Protein AF-A0A5E4B8Z5-F1 (afdb_monomer_lite)

Radius of gyration: 20.52 Å; chains: 1; bounding box: 54×40×56 Å

Secondary structure (DSSP, 8-state):
-HHHHHHHHHTT--EEEEES-SHHHHHHHHHH-TTSSSHHHHHHTTT--STTEEEEE-TT--HHHHHHHHHHT-EEEE-HHHHHHTT-----HHHHHHTT-EEEES---S-TTTSSS--TTS---EEEE-TT-TT-S----GGGGSSSS-HHHHHHHHHH--GGGEEEEEETTEEEESPPS--

Organism: Marmota monax (NCBI:txid9995)

Sequence (183 aa):
MGELGNIAKTHDLHIQSHISENCDEVEAVKNLYPNYKHYTDVYDRNNLLTNKTVMAHGCYLSAEELNIFNERGASISHCPNSNLSLSSGFLNVLEVLKHEVKIGLGTALGLESEI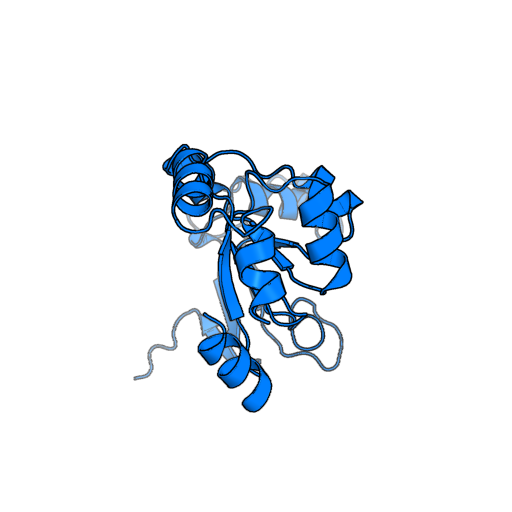GNFEVGKEFDALLINPKASDSPIDMFYGDFAGDISEAVIQKFLYLGDDRNIEEVYVGGKQVVPFSSSV

Structure (mmCIF, N/CA/C/O backbone):
data_AF-A0A5E4B8Z5-F1
#
_entry.id   AF-A0A5E4B8Z5-F1
#
loop_
_atom_site.group_PDB
_atom_site.id
_atom_site.type_symbol
_atom_site.label_atom_id
_atom_site.label_alt_id
_atom_site.label_comp_id
_atom_site.label_asym_id
_atom_site.label_entity_id
_atom_site.label_seq_id
_atom_site.pdbx_PDB_ins_code
_atom_site.Cartn_x
_atom_site.Cartn_y
_atom_site.Cartn_z
_atom_site.occupancy
_atom_site.B_iso_or_equiv
_atom_site.auth_seq_id
_atom_site.auth_comp_id
_atom_site.auth_asym_id
_atom_site.auth_atom_id
_atom_site.pdbx_PDB_model_num
ATOM 1 N N . MET A 1 1 ? -22.253 2.609 11.145 1.00 77.50 1 MET A N 1
ATOM 2 C CA . MET A 1 1 ? -21.063 1.884 10.643 1.00 77.50 1 MET A CA 1
ATOM 3 C C . MET A 1 1 ? -21.177 0.374 10.827 1.00 77.50 1 MET A C 1
ATOM 5 O O . MET A 1 1 ? -20.874 -0.326 9.875 1.00 77.50 1 MET A O 1
ATOM 9 N N . GLY A 1 2 ? -21.669 -0.138 11.962 1.00 88.00 2 GLY A N 1
ATOM 10 C CA . GLY A 1 2 ? -21.779 -1.589 12.202 1.00 88.00 2 GLY A CA 1
ATOM 11 C C . GLY A 1 2 ? -22.491 -2.427 11.123 1.00 88.00 2 GLY A C 1
ATOM 12 O O . GLY A 1 2 ? -22.092 -3.563 10.893 1.00 88.00 2 GLY A O 1
ATOM 13 N N . GLU A 1 3 ? -23.478 -1.882 10.400 1.00 95.69 3 GLU A N 1
ATOM 14 C CA . GLU A 1 3 ? -24.100 -2.591 9.266 1.00 95.69 3 GLU A CA 1
ATOM 15 C C . GLU A 1 3 ? -23.113 -2.878 8.124 1.00 95.69 3 GLU A C 1
ATOM 17 O O . GLU A 1 3 ? -23.125 -3.979 7.582 1.00 95.69 3 GLU A O 1
ATOM 22 N N . LEU A 1 4 ? -22.210 -1.942 7.803 1.00 95.56 4 LEU A N 1
ATOM 23 C CA . LEU A 1 4 ? -21.168 -2.162 6.793 1.00 95.56 4 LEU A CA 1
ATOM 24 C C . LEU A 1 4 ? -20.189 -3.250 7.238 1.00 95.56 4 LEU A C 1
ATOM 26 O O . LEU A 1 4 ? -19.830 -4.102 6.432 1.00 95.56 4 LEU A O 1
ATOM 30 N N . GLY A 1 5 ? -19.816 -3.269 8.522 1.00 95.94 5 GLY A N 1
ATOM 31 C CA . GLY A 1 5 ? -18.990 -4.341 9.085 1.00 95.94 5 GLY A CA 1
ATOM 32 C C . GLY A 1 5 ? -19.671 -5.708 8.977 1.00 95.94 5 GLY A C 1
ATOM 33 O O . GLY A 1 5 ? -19.038 -6.695 8.605 1.00 95.94 5 GLY A O 1
ATOM 34 N N . ASN A 1 6 ? -20.986 -5.767 9.207 1.00 95.81 6 ASN A N 1
ATOM 35 C CA . ASN A 1 6 ? -21.760 -6.996 9.026 1.00 95.81 6 ASN A CA 1
ATOM 36 C C . ASN A 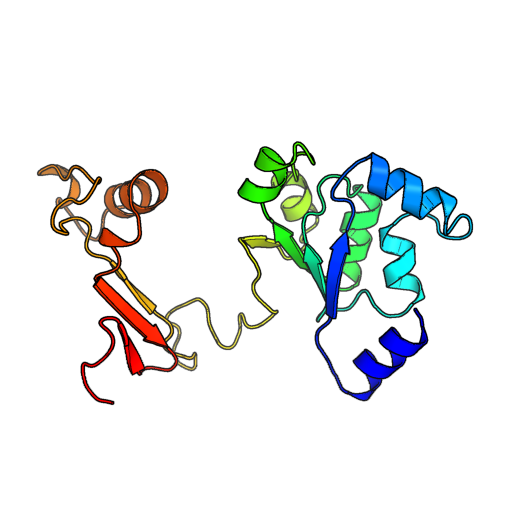1 6 ? -21.805 -7.441 7.561 1.00 95.81 6 ASN A C 1
ATOM 38 O O . ASN A 1 6 ? -21.646 -8.631 7.294 1.00 95.81 6 ASN A O 1
ATOM 42 N N . ILE A 1 7 ? -21.992 -6.515 6.617 1.00 97.06 7 ILE A N 1
ATOM 43 C CA . ILE A 1 7 ? -21.972 -6.813 5.177 1.00 97.06 7 ILE A CA 1
ATOM 44 C C . ILE A 1 7 ? -20.598 -7.349 4.771 1.00 97.06 7 ILE A C 1
ATOM 46 O O . ILE A 1 7 ? -20.523 -8.421 4.172 1.00 97.06 7 ILE A O 1
ATOM 50 N N . ALA A 1 8 ? -19.521 -6.653 5.146 1.00 96.38 8 ALA A N 1
ATOM 51 C CA . ALA A 1 8 ? -18.159 -7.058 4.816 1.00 96.38 8 ALA A CA 1
ATOM 52 C C . ALA A 1 8 ? -17.845 -8.459 5.351 1.00 96.38 8 ALA A C 1
ATOM 54 O O . ALA A 1 8 ? -17.356 -9.307 4.612 1.00 96.38 8 ALA A O 1
ATOM 55 N N . LYS A 1 9 ? -18.231 -8.740 6.600 1.00 94.56 9 LYS A N 1
ATOM 56 C CA . LYS A 1 9 ? -18.073 -10.063 7.209 1.00 94.56 9 LYS A CA 1
ATOM 57 C C . LYS A 1 9 ? -18.922 -11.140 6.531 1.00 94.56 9 LYS A C 1
ATOM 59 O O . LYS A 1 9 ? -18.442 -12.245 6.315 1.00 94.56 9 LYS A O 1
ATOM 64 N N . THR A 1 10 ? -20.182 -10.842 6.218 1.00 97.00 10 THR A N 1
ATOM 65 C CA . THR A 1 10 ? -21.124 -11.814 5.628 1.00 97.00 10 THR A CA 1
ATOM 66 C C . THR A 1 10 ? -20.709 -12.222 4.218 1.00 97.00 10 THR A C 1
ATOM 68 O O . THR A 1 10 ? -20.911 -13.367 3.824 1.00 97.00 10 THR A O 1
ATOM 71 N N . HIS A 1 11 ? -20.121 -11.292 3.467 1.00 96.88 11 HIS A N 1
ATOM 72 C CA . HIS A 1 11 ? -19.721 -11.492 2.077 1.00 96.88 11 HIS A CA 1
ATOM 73 C C . HIS A 1 11 ? -18.204 -11.640 1.886 1.00 96.88 11 HIS A C 1
ATOM 75 O O . HIS A 1 11 ? -17.746 -11.648 0.748 1.00 96.88 11 HIS A O 1
ATOM 81 N N . ASP A 1 12 ? -17.439 -11.764 2.975 1.00 94.75 12 ASP A N 1
ATOM 82 C CA . ASP A 1 12 ? -15.980 -11.931 2.966 1.00 94.75 12 ASP A CA 1
ATOM 83 C C . ASP A 1 12 ? -15.227 -10.864 2.131 1.00 94.75 12 ASP A C 1
ATOM 85 O O . ASP A 1 12 ? -14.296 -11.150 1.369 1.00 94.75 12 ASP A O 1
ATOM 89 N N . LEU A 1 13 ? -15.659 -9.605 2.261 1.00 95.25 13 LEU A N 1
ATOM 90 C CA . LEU A 1 13 ? -15.213 -8.483 1.429 1.00 95.25 13 LEU A CA 1
ATOM 91 C C . LEU A 1 13 ? -13.987 -7.760 1.995 1.00 95.25 13 LEU A C 1
ATOM 93 O O . LEU A 1 13 ? -13.789 -7.675 3.206 1.00 95.25 13 LEU A O 1
ATOM 97 N N . HIS A 1 14 ? -13.218 -7.157 1.087 1.00 94.62 14 HIS A N 1
ATOM 98 C CA . HIS A 1 14 ? -12.182 -6.184 1.427 1.00 94.62 14 HIS A CA 1
ATOM 99 C C . HIS A 1 14 ? -12.786 -4.847 1.856 1.00 94.62 14 HIS A C 1
ATOM 101 O O . HIS A 1 14 ? -13.866 -4.458 1.403 1.00 94.62 14 HIS A O 1
ATOM 107 N N . ILE A 1 15 ? -12.061 -4.135 2.716 1.00 95.44 15 ILE A N 1
ATOM 108 C CA . ILE A 1 15 ? -12.456 -2.829 3.242 1.00 95.44 15 ILE A CA 1
ATOM 109 C C . ILE A 1 15 ? -11.332 -1.842 2.945 1.00 95.44 15 ILE A C 1
ATOM 111 O O . ILE A 1 15 ? -10.177 -2.102 3.269 1.00 95.44 15 ILE A O 1
ATOM 115 N N . GLN A 1 16 ? -11.679 -0.693 2.371 1.00 94.88 16 GLN A N 1
ATOM 116 C CA . GLN A 1 16 ? -10.755 0.423 2.194 1.00 94.88 16 GLN A CA 1
ATOM 117 C C . GLN A 1 16 ? -11.364 1.706 2.758 1.00 94.88 16 GLN A C 1
ATOM 119 O O . GLN A 1 16 ? -12.555 1.960 2.565 1.00 94.88 16 GLN A O 1
ATOM 124 N N . SER A 1 17 ? -10.566 2.503 3.464 1.00 95.62 17 SER A N 1
ATOM 125 C CA . SER A 1 17 ? -10.965 3.826 3.962 1.00 95.62 17 SER A CA 1
ATOM 126 C C . SER A 1 17 ? -9.737 4.711 4.203 1.00 95.62 17 SER A C 1
ATOM 128 O O . SER A 1 17 ? -8.600 4.269 4.037 1.00 95.62 17 SER A O 1
ATOM 130 N N . HIS A 1 18 ? -9.962 5.963 4.595 1.00 95.81 18 HIS A N 1
ATOM 131 C CA . HIS A 1 18 ? -8.922 6.866 5.089 1.00 95.81 18 HIS A CA 1
ATOM 132 C C . HIS A 1 18 ? -8.814 6.747 6.611 1.00 95.81 18 HIS A C 1
ATOM 134 O O . HIS A 1 18 ? -9.807 6.472 7.299 1.00 95.81 18 HIS A O 1
ATOM 140 N N . ILE A 1 19 ? -7.613 6.967 7.144 1.00 97.56 19 ILE A N 1
ATOM 141 C CA . ILE A 1 19 ? -7.418 7.103 8.582 1.00 97.56 19 ILE A CA 1
ATOM 142 C C . ILE A 1 19 ? -6.330 8.120 8.897 1.00 97.56 19 ILE A C 1
ATOM 144 O O . ILE A 1 19 ? -5.258 8.103 8.288 1.00 97.56 19 ILE A O 1
ATOM 148 N N . SER A 1 20 ? -6.594 8.951 9.906 1.00 97.25 20 SER A N 1
ATOM 149 C CA . SER A 1 20 ? -5.609 9.830 10.540 1.00 97.25 20 SER A CA 1
ATOM 150 C C . SER A 1 20 ? -4.713 10.557 9.530 1.00 97.25 20 SER A C 1
ATOM 152 O O . SER A 1 20 ? -3.487 10.530 9.662 1.00 97.25 20 SER A O 1
ATOM 154 N N . GLU A 1 21 ? -5.310 11.155 8.494 1.00 95.75 21 GLU A N 1
ATOM 155 C CA . GLU A 1 21 ? -4.580 11.796 7.400 1.00 95.75 21 GLU A CA 1
ATOM 156 C C . GLU A 1 21 ? -4.112 13.198 7.797 1.00 95.75 21 GLU A C 1
ATOM 158 O O . GLU A 1 21 ? -2.941 13.514 7.594 1.00 95.75 21 GLU A O 1
ATOM 163 N N . ASN A 1 22 ? -5.010 14.001 8.378 1.00 93.88 22 ASN A N 1
ATOM 164 C CA . ASN A 1 22 ? -4.790 15.396 8.784 1.00 93.88 22 ASN A CA 1
ATOM 165 C C . ASN A 1 22 ? -5.260 15.635 10.236 1.00 93.88 22 ASN A C 1
ATOM 167 O O . ASN A 1 22 ? -6.236 15.039 10.690 1.00 93.88 22 ASN A O 1
ATOM 171 N N . CYS A 1 23 ? -4.621 16.558 10.959 1.00 94.81 23 CYS A N 1
ATOM 172 C CA . CYS A 1 23 ? -5.005 16.969 12.313 1.00 94.81 23 CYS A CA 1
ATOM 173 C C . CYS A 1 23 ? -6.476 17.406 12.424 1.00 94.81 23 CYS A C 1
ATOM 175 O O . CYS A 1 23 ? -7.161 16.976 13.352 1.00 94.81 23 CYS A O 1
ATOM 177 N N . ASP A 1 24 ? -6.971 18.216 11.480 1.00 95.88 24 ASP A N 1
ATOM 178 C CA . ASP A 1 24 ? -8.354 18.721 11.524 1.00 95.88 24 ASP A CA 1
ATOM 179 C C . ASP A 1 24 ? -9.374 17.583 11.374 1.00 95.88 24 ASP A C 1
ATOM 181 O O . ASP A 1 24 ? -10.426 17.579 12.013 1.00 95.88 24 ASP A O 1
ATOM 185 N N . GLU A 1 25 ? -9.049 16.585 10.547 1.00 96.56 25 GLU A N 1
ATOM 186 C CA . GLU A 1 25 ? -9.857 15.378 10.362 1.00 96.56 25 GLU A CA 1
ATOM 187 C C . GLU A 1 25 ? -9.897 14.555 11.657 1.00 96.56 25 GLU A C 1
ATOM 189 O O . GLU A 1 25 ? -10.973 14.166 12.116 1.00 96.56 25 GLU A O 1
ATOM 194 N N . VAL A 1 26 ? -8.737 14.335 12.285 1.00 96.75 26 VAL A N 1
ATOM 195 C CA . VAL A 1 26 ? -8.626 13.612 13.561 1.00 96.75 26 VAL A CA 1
ATOM 196 C C . VAL A 1 26 ? -9.447 14.304 14.653 1.00 96.75 26 VAL A C 1
ATOM 198 O O . VAL A 1 26 ? -10.173 13.643 15.403 1.00 96.75 26 VAL A O 1
ATOM 201 N N . GLU A 1 27 ? -9.378 15.634 14.736 1.00 97.00 27 GLU A N 1
ATOM 202 C CA . GLU A 1 27 ? -10.173 16.412 15.688 1.00 97.00 27 GLU A CA 1
ATOM 203 C C . GLU A 1 27 ? -11.675 16.327 15.380 1.00 97.00 27 GLU A C 1
ATOM 205 O O . GLU A 1 27 ? -12.484 16.089 16.282 1.00 97.00 27 GLU A O 1
ATOM 210 N N . ALA A 1 28 ? -12.062 16.449 14.109 1.00 97.38 28 ALA A N 1
ATOM 211 C CA . ALA A 1 28 ? -13.452 16.332 13.687 1.00 97.38 28 ALA A CA 1
ATOM 212 C C . ALA A 1 28 ? -14.047 14.962 14.045 1.00 97.38 28 ALA A C 1
ATOM 214 O O . ALA A 1 28 ? -15.149 14.891 14.595 1.00 97.38 28 ALA A O 1
ATOM 215 N N . VAL A 1 29 ? -13.311 13.872 13.811 1.00 97.06 29 VAL A N 1
ATOM 216 C CA . VAL A 1 29 ? -13.739 12.514 14.180 1.00 97.06 29 VAL A CA 1
ATOM 217 C C . VAL A 1 29 ? -13.910 12.378 15.685 1.00 97.06 29 VAL A C 1
ATOM 219 O O . VAL A 1 29 ? -14.924 11.843 16.133 1.00 97.06 29 VAL A O 1
ATOM 222 N N . LYS A 1 30 ? -12.974 12.907 16.478 1.00 96.25 30 LYS A N 1
ATOM 223 C CA . LYS A 1 30 ? -13.080 12.908 17.941 1.00 96.25 30 LYS A CA 1
ATOM 224 C C . LYS A 1 30 ? -14.336 13.642 18.425 1.00 96.25 30 LYS A C 1
ATOM 226 O O . LYS A 1 30 ? -14.995 13.178 19.353 1.00 96.25 30 LYS A O 1
ATOM 231 N N . ASN A 1 31 ? -14.689 14.754 17.780 1.00 97.00 31 ASN A N 1
ATOM 232 C CA . ASN A 1 31 ? -15.883 15.535 18.108 1.00 97.00 31 ASN A CA 1
ATOM 233 C C . ASN A 1 31 ? -17.187 14.834 17.688 1.00 97.00 31 ASN A C 1
ATOM 235 O O . ASN A 1 31 ? -18.179 14.899 18.414 1.00 97.00 31 ASN A O 1
ATOM 239 N N . LEU A 1 32 ? -17.195 14.148 16.542 1.00 97.06 32 LEU A N 1
ATOM 240 C CA . LEU A 1 32 ? -18.356 13.399 16.044 1.00 97.06 32 LEU A CA 1
ATOM 241 C C . LEU A 1 32 ? -18.594 12.092 16.813 1.00 97.06 32 LEU A C 1
ATOM 243 O O . LEU A 1 32 ? -19.740 11.679 16.996 1.00 97.06 32 LEU A O 1
ATOM 247 N N . TYR A 1 33 ? -17.523 11.451 17.279 1.00 96.12 33 TYR A N 1
ATOM 248 C CA . TYR A 1 33 ? -17.544 10.131 17.907 1.00 96.12 33 TYR A CA 1
ATOM 249 C C . TYR A 1 33 ? -16.890 10.142 19.302 1.00 96.12 33 TYR A C 1
ATOM 251 O O . TYR A 1 33 ? -15.975 9.359 19.559 1.00 96.12 33 TYR A O 1
ATOM 259 N N . PRO A 1 34 ? -17.382 10.955 20.257 1.00 95.44 34 PRO A N 1
ATOM 260 C CA . PRO A 1 34 ? -16.709 11.190 21.542 1.00 95.44 34 PRO A CA 1
ATOM 261 C C . PRO A 1 34 ? -16.632 9.957 22.459 1.00 95.44 34 PRO A C 1
ATOM 263 O O . PRO A 1 34 ? -15.849 9.936 23.404 1.00 95.44 34 PRO A O 1
ATOM 266 N N . ASN A 1 35 ? -17.445 8.928 22.199 1.00 96.12 35 ASN A N 1
ATOM 267 C CA . ASN A 1 35 ? -17.450 7.668 22.955 1.00 96.12 35 ASN A CA 1
ATOM 268 C C . ASN A 1 35 ? -16.390 6.660 22.473 1.00 96.12 35 ASN A C 1
ATOM 270 O O . ASN A 1 35 ? -16.227 5.592 23.075 1.00 96.12 35 ASN A O 1
ATOM 274 N N . TYR A 1 36 ? -15.707 6.971 21.372 1.00 95.88 36 TYR A N 1
ATOM 275 C CA . TYR A 1 36 ? -14.607 6.186 20.837 1.00 95.88 36 TYR A CA 1
ATOM 276 C C . TYR A 1 36 ? -13.289 6.783 21.311 1.00 95.88 36 TYR A C 1
ATOM 278 O O . TYR A 1 36 ? -13.134 7.999 21.409 1.00 95.88 36 TYR A O 1
ATOM 286 N N . LYS A 1 37 ? -12.338 5.914 21.648 1.00 95.31 37 LYS A N 1
ATOM 287 C CA . LYS A 1 37 ? -11.070 6.317 22.253 1.00 95.31 37 LYS A CA 1
ATOM 288 C C . LYS A 1 37 ? -10.235 7.128 21.259 1.00 95.31 37 LYS A C 1
ATOM 290 O O . LYS A 1 37 ? -9.767 8.217 21.594 1.00 95.31 37 LYS A O 1
ATOM 295 N N . HIS A 1 38 ? -10.055 6.589 20.053 1.00 93.81 38 HIS A N 1
ATOM 296 C CA . HIS A 1 38 ? -9.223 7.124 18.967 1.00 93.81 38 HIS A CA 1
ATOM 297 C C . HIS A 1 38 ? -9.926 6.912 17.616 1.00 93.81 38 HIS A C 1
ATOM 299 O O . HIS A 1 38 ? -10.940 6.216 17.556 1.00 93.81 38 HIS A O 1
ATOM 305 N N . TYR A 1 39 ? -9.385 7.463 16.525 1.00 97.56 39 TYR A N 1
ATOM 306 C CA . TYR A 1 39 ? -9.950 7.271 15.182 1.00 97.56 39 TYR A CA 1
ATOM 307 C C . TYR A 1 39 ? -9.980 5.777 14.812 1.00 97.56 39 TYR A C 1
ATOM 309 O O . TYR A 1 39 ? -11.011 5.256 14.392 1.00 97.56 39 TYR A O 1
ATOM 317 N N . THR A 1 40 ? -8.904 5.040 15.097 1.00 98.12 40 THR A N 1
ATOM 318 C CA . THR A 1 40 ? -8.844 3.583 14.870 1.00 98.12 40 THR A CA 1
ATOM 319 C C . THR A 1 40 ? -9.967 2.814 15.575 1.00 98.12 40 THR A C 1
ATOM 321 O O . THR A 1 40 ? -10.538 1.883 15.006 1.00 98.12 40 THR A O 1
ATOM 324 N N . ASP A 1 41 ? -10.356 3.243 16.778 1.00 97.56 41 ASP A N 1
ATOM 325 C CA . ASP A 1 41 ? -11.406 2.608 17.587 1.00 97.56 41 ASP A CA 1
ATOM 326 C C . ASP A 1 41 ? -12.793 2.702 16.920 1.00 97.56 41 ASP A C 1
ATOM 328 O O . ASP A 1 41 ? -13.639 1.821 17.099 1.00 97.56 41 ASP A O 1
ATOM 332 N N . VAL A 1 42 ? -13.020 3.741 16.103 1.00 97.50 42 VAL A N 1
ATOM 333 C CA . VAL A 1 42 ? -14.240 3.889 15.292 1.00 97.50 42 VAL A CA 1
ATOM 334 C C . VAL A 1 42 ? -14.376 2.718 14.323 1.00 97.50 42 VAL A C 1
ATOM 336 O O . VAL A 1 42 ? -15.466 2.163 14.183 1.00 97.50 42 VAL A O 1
ATOM 339 N N . TYR A 1 43 ? -13.284 2.292 13.692 1.00 98.12 43 TYR A N 1
ATOM 340 C CA . TYR A 1 43 ? -13.300 1.164 12.765 1.00 98.12 43 TYR A CA 1
ATOM 341 C C . TYR A 1 43 ? -13.272 -0.186 13.491 1.00 98.12 43 TYR A C 1
ATOM 343 O O . TYR A 1 43 ? -14.056 -1.072 13.140 1.00 98.12 43 TYR A O 1
ATOM 351 N N . ASP A 1 44 ? -12.436 -0.336 14.524 1.00 97.81 44 ASP A N 1
ATOM 352 C CA . ASP A 1 44 ? -12.257 -1.609 15.237 1.00 97.81 44 ASP A CA 1
ATOM 353 C C . ASP A 1 44 ? -13.569 -2.101 15.869 1.00 97.81 44 ASP A C 1
ATOM 355 O O . ASP A 1 44 ? -14.074 -3.175 15.535 1.00 97.81 44 ASP A O 1
ATOM 359 N N . ARG A 1 45 ? -14.233 -1.265 16.681 1.00 96.62 45 ARG A N 1
ATOM 360 C CA . ARG A 1 45 ? -15.497 -1.650 17.344 1.00 96.62 45 ARG A CA 1
ATOM 361 C C . ARG A 1 45 ? -16.668 -1.857 16.385 1.00 96.62 45 ARG A C 1
ATOM 363 O O . ARG A 1 45 ? -17.686 -2.421 16.780 1.00 96.62 45 ARG A O 1
ATOM 370 N N . ASN A 1 46 ? -16.562 -1.377 15.148 1.00 96.88 46 ASN A N 1
ATOM 371 C CA . ASN A 1 46 ? -17.581 -1.569 14.118 1.00 96.88 46 ASN A CA 1
ATOM 372 C C . ASN A 1 46 ? -17.274 -2.760 13.190 1.00 96.88 46 ASN A C 1
ATOM 374 O O . ASN A 1 46 ? -17.968 -2.919 12.187 1.00 96.88 46 ASN A O 1
ATOM 378 N N . ASN A 1 47 ? -16.296 -3.613 13.530 1.00 96.44 47 ASN A N 1
ATOM 379 C CA . ASN A 1 47 ? -15.853 -4.763 12.729 1.00 96.44 47 ASN A CA 1
ATOM 380 C C . ASN A 1 47 ? -15.345 -4.369 11.332 1.00 96.44 47 ASN A C 1
ATOM 382 O O . ASN A 1 47 ? -15.520 -5.117 10.371 1.00 96.44 47 ASN A O 1
ATOM 386 N N . LEU A 1 48 ? -14.758 -3.175 11.211 1.00 97.69 48 LEU A N 1
ATOM 387 C CA . LEU A 1 48 ? -14.217 -2.658 9.954 1.00 97.69 48 LEU A CA 1
ATOM 388 C C . LEU A 1 48 ? -12.684 -2.680 9.905 1.00 97.69 48 LEU A C 1
ATOM 390 O O . LEU A 1 48 ? -12.110 -2.413 8.852 1.00 97.69 48 LEU A O 1
ATOM 394 N N . LEU A 1 49 ? -12.023 -3.018 11.016 1.00 97.38 49 LEU A N 1
ATOM 395 C CA . LEU A 1 49 ? -10.580 -3.231 11.089 1.00 97.38 49 LEU A CA 1
ATOM 396 C C . LEU A 1 49 ? -10.295 -4.737 11.150 1.00 97.38 49 LEU A C 1
ATOM 398 O O . LEU A 1 49 ? -10.513 -5.390 12.166 1.00 97.38 49 LEU A O 1
ATOM 402 N N . THR A 1 50 ? -9.875 -5.299 10.022 1.00 95.69 50 THR A N 1
ATOM 403 C CA . THR A 1 50 ? -9.704 -6.740 9.805 1.00 95.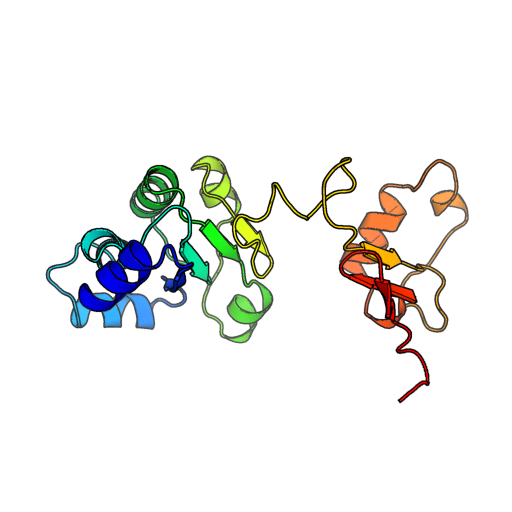69 50 THR A CA 1
ATOM 404 C C . THR A 1 50 ? -8.431 -7.005 9.007 1.00 95.69 50 THR A C 1
ATOM 406 O O . THR A 1 50 ? -7.820 -6.079 8.475 1.00 95.69 50 THR A O 1
ATOM 409 N N . ASN A 1 51 ? -8.088 -8.277 8.815 1.00 94.94 51 ASN A N 1
ATOM 410 C CA . ASN A 1 51 ? -6.977 -8.688 7.959 1.00 94.94 51 ASN A CA 1
ATOM 411 C C . ASN A 1 51 ? -7.195 -8.416 6.455 1.00 94.94 51 ASN A C 1
ATOM 413 O O . ASN A 1 51 ? -6.281 -8.632 5.664 1.00 94.94 51 ASN A O 1
ATOM 417 N N . LYS A 1 52 ? -8.389 -7.952 6.060 1.00 94.56 52 LYS A N 1
ATOM 418 C CA . LYS A 1 52 ? -8.741 -7.499 4.703 1.00 94.56 52 LYS A CA 1
ATOM 419 C C . LYS A 1 52 ? -8.973 -5.986 4.621 1.00 94.56 52 LYS A C 1
ATOM 421 O O . LYS A 1 52 ? -9.547 -5.492 3.647 1.00 94.56 52 LYS A O 1
ATOM 426 N N . THR A 1 53 ? -8.567 -5.255 5.657 1.00 95.69 53 THR A N 1
ATOM 427 C CA . THR A 1 53 ? -8.719 -3.804 5.738 1.00 95.69 53 THR A CA 1
ATOM 428 C C . THR A 1 53 ? -7.435 -3.099 5.319 1.00 95.69 53 THR A C 1
ATOM 430 O O . THR A 1 53 ? -6.379 -3.348 5.898 1.00 95.69 53 THR A O 1
ATOM 433 N N . VAL A 1 54 ? -7.554 -2.167 4.375 1.00 95.62 54 VAL A N 1
ATOM 434 C CA . VAL A 1 54 ? -6.492 -1.244 3.959 1.00 95.62 54 VAL A CA 1
ATOM 435 C C . VAL A 1 54 ? -6.889 0.178 4.345 1.00 95.62 54 VAL A C 1
ATOM 437 O O . VAL A 1 54 ? -7.938 0.670 3.928 1.00 95.62 54 VAL A O 1
ATOM 440 N N . MET A 1 55 ? -6.050 0.861 5.118 1.00 96.19 55 MET A N 1
ATOM 441 C CA . MET A 1 55 ? -6.286 2.247 5.519 1.00 96.19 55 MET A CA 1
ATOM 442 C C . MET A 1 55 ? -5.271 3.185 4.872 1.00 96.19 55 MET A C 1
ATOM 444 O O . MET A 1 55 ? -4.063 3.030 5.045 1.00 96.19 55 MET A O 1
ATOM 448 N N . ALA A 1 56 ? -5.750 4.166 4.116 1.00 95.06 56 ALA A N 1
ATOM 449 C CA . ALA A 1 56 ? -4.896 5.154 3.474 1.00 95.06 56 ALA A CA 1
ATOM 450 C C . ALA A 1 56 ? -4.357 6.184 4.481 1.00 95.06 56 ALA A C 1
ATOM 452 O O . ALA A 1 56 ? -5.044 6.563 5.431 1.00 95.06 56 ALA A O 1
ATOM 453 N N . HIS A 1 57 ? -3.148 6.678 4.202 1.00 95.00 57 HIS A N 1
ATOM 454 C CA . HIS A 1 57 ? -2.447 7.766 4.896 1.00 95.00 57 HIS A CA 1
ATOM 455 C C . HIS A 1 57 ? -1.811 7.387 6.236 1.00 95.00 57 HIS A C 1
ATOM 457 O O . HIS A 1 57 ? -0.593 7.206 6.280 1.00 95.00 57 HIS A O 1
ATOM 463 N N . GLY A 1 58 ? -2.588 7.316 7.320 1.00 96.19 58 GLY A N 1
ATOM 464 C CA . GLY A 1 58 ? -2.102 6.962 8.658 1.00 96.19 58 GLY A CA 1
ATOM 465 C C . GLY A 1 58 ? -1.097 7.938 9.285 1.00 96.19 58 GLY A C 1
ATOM 466 O O . GLY A 1 58 ? -0.394 7.556 10.219 1.00 96.19 58 GLY A O 1
ATOM 467 N N . CYS A 1 59 ? -0.999 9.178 8.791 1.00 96.44 59 CYS A N 1
ATOM 468 C CA . CYS A 1 59 ? -0.004 10.178 9.205 1.00 96.44 59 CYS A CA 1
ATOM 469 C C . CYS A 1 59 ? 0.065 10.396 10.724 1.00 96.44 59 CYS A C 1
ATOM 471 O O . CYS A 1 59 ? 1.147 10.612 11.264 1.00 96.44 59 CYS A O 1
ATOM 473 N N . TYR A 1 60 ? -1.083 10.333 11.401 1.00 97.75 60 TYR A N 1
ATOM 474 C CA . TYR A 1 60 ? -1.222 10.638 12.828 1.00 97.75 60 TYR A CA 1
ATOM 475 C C . TYR A 1 60 ? -1.611 9.429 13.684 1.00 97.75 60 TYR A C 1
ATOM 477 O O . TYR A 1 60 ? -2.174 9.598 14.764 1.00 97.75 60 TYR A O 1
ATOM 485 N N . LEU A 1 61 ? -1.334 8.206 13.219 1.00 97.88 61 LEU A N 1
ATOM 486 C CA . LEU A 1 61 ? -1.530 7.010 14.040 1.00 97.88 61 LEU A CA 1
ATOM 487 C C . LEU A 1 61 ? -0.547 6.991 15.214 1.00 97.88 61 LEU A C 1
ATOM 489 O O . LEU A 1 61 ? 0.662 7.165 15.052 1.00 97.88 61 LEU A O 1
ATOM 493 N N . SER A 1 62 ? -1.077 6.750 16.408 1.00 97.50 62 SER A N 1
ATOM 494 C CA . SER A 1 62 ? -0.270 6.541 17.610 1.00 97.50 62 SER A CA 1
ATOM 495 C C . SER A 1 62 ? 0.318 5.124 17.672 1.00 97.50 62 SER A C 1
ATOM 497 O O . SER A 1 62 ? -0.177 4.203 17.027 1.00 97.50 62 SER A O 1
ATOM 499 N N . ALA A 1 63 ? 1.340 4.914 18.510 1.00 98.00 63 ALA A N 1
ATOM 500 C CA . ALA A 1 63 ? 1.901 3.579 18.757 1.00 98.00 63 ALA A CA 1
ATOM 501 C C . ALA A 1 63 ? 0.850 2.584 19.289 1.00 98.00 63 ALA A C 1
ATOM 503 O O . ALA A 1 63 ? 0.862 1.408 18.935 1.00 98.00 63 ALA A O 1
ATOM 504 N N . GLU A 1 64 ? -0.100 3.051 20.109 1.00 98.00 64 GLU A N 1
ATOM 505 C CA . GLU A 1 64 ? -1.219 2.217 20.561 1.00 98.00 64 GLU A CA 1
ATOM 506 C C . GLU A 1 64 ? -2.088 1.766 19.379 1.00 98.00 64 GLU A C 1
ATOM 508 O O . GLU A 1 64 ? -2.403 0.586 19.260 1.00 98.00 64 GLU A O 1
ATOM 513 N N . GLU A 1 65 ? -2.431 2.683 18.474 1.00 98.38 65 GLU A N 1
ATOM 514 C CA . GLU A 1 65 ? -3.217 2.352 17.284 1.00 98.38 65 GLU A CA 1
ATOM 515 C C . GLU A 1 65 ? -2.463 1.419 16.335 1.00 98.38 65 GLU A C 1
ATOM 517 O O . GLU A 1 65 ? -3.062 0.487 15.809 1.00 98.38 65 GLU A O 1
ATOM 522 N N . LEU A 1 66 ? -1.149 1.595 16.168 1.00 98.62 66 LEU A N 1
ATOM 523 C CA . LEU A 1 66 ? -0.325 0.681 15.371 1.00 98.62 66 LEU A CA 1
ATOM 524 C C . LEU A 1 66 ? -0.318 -0.746 15.940 1.00 98.62 66 LEU A C 1
ATOM 526 O O . LEU A 1 66 ? -0.398 -1.702 15.170 1.00 98.62 66 LEU A O 1
ATOM 530 N N . ASN A 1 67 ? -0.301 -0.912 17.267 1.00 98.38 67 ASN A N 1
ATOM 531 C CA . ASN A 1 67 ? -0.457 -2.237 17.880 1.00 98.38 67 ASN A CA 1
ATOM 532 C C . ASN A 1 67 ? -1.811 -2.865 17.521 1.00 98.38 67 ASN A C 1
ATOM 534 O O . ASN A 1 67 ? -1.861 -4.032 17.143 1.00 98.38 67 ASN A O 1
ATOM 538 N N . ILE A 1 68 ? -2.897 -2.085 17.556 1.00 98.38 68 ILE A N 1
ATOM 539 C CA . ILE A 1 68 ? -4.233 -2.562 17.165 1.00 98.38 68 ILE A CA 1
ATOM 540 C C . ILE A 1 68 ? -4.252 -2.977 15.684 1.00 98.38 68 ILE A C 1
ATOM 542 O O . ILE A 1 68 ? -4.818 -4.016 15.345 1.00 98.38 68 ILE A O 1
ATOM 546 N N . PHE A 1 69 ? -3.613 -2.206 14.798 1.00 98.12 69 PHE A N 1
ATOM 547 C CA . PHE A 1 69 ? -3.478 -2.565 13.382 1.00 98.12 69 PHE A CA 1
ATOM 548 C C . PHE A 1 69 ? -2.807 -3.928 13.205 1.00 98.12 69 PHE A C 1
ATOM 550 O O . PHE A 1 69 ? -3.343 -4.774 12.487 1.00 98.12 69 PHE A O 1
ATOM 557 N N . ASN A 1 70 ? -1.683 -4.155 13.891 1.00 97.94 70 ASN A N 1
ATOM 558 C CA . ASN A 1 70 ? -0.972 -5.429 13.843 1.00 97.94 70 ASN A CA 1
ATOM 559 C C . ASN A 1 70 ? -1.841 -6.575 14.391 1.00 97.94 70 ASN A C 1
ATOM 561 O O . ASN A 1 70 ? -2.053 -7.575 13.709 1.00 97.94 70 ASN A O 1
ATOM 565 N N . GLU A 1 71 ? -2.451 -6.396 15.568 1.00 98.12 71 GLU A N 1
ATOM 566 C CA . GLU A 1 71 ? -3.335 -7.397 16.184 1.00 98.12 71 GLU A CA 1
ATOM 567 C C . GLU A 1 71 ? -4.517 -7.801 15.291 1.00 98.12 71 GLU A C 1
ATOM 569 O O . GLU A 1 71 ? -4.961 -8.951 15.322 1.00 98.12 71 GLU A O 1
ATOM 574 N N . ARG A 1 72 ? -5.063 -6.861 14.510 1.00 97.50 72 ARG A N 1
ATOM 575 C CA . ARG A 1 72 ? -6.165 -7.121 13.569 1.00 97.50 72 ARG A CA 1
ATOM 576 C C . ARG A 1 72 ? -5.694 -7.590 12.195 1.00 97.50 72 ARG A C 1
ATOM 578 O O . ARG A 1 72 ? -6.522 -8.046 11.407 1.00 97.50 72 ARG A O 1
ATOM 585 N N . GLY A 1 73 ? -4.400 -7.488 11.904 1.00 96.06 73 GLY A N 1
ATOM 586 C CA . GLY A 1 73 ? -3.816 -7.764 10.594 1.00 96.06 73 GLY A CA 1
ATOM 587 C C . GLY A 1 73 ? -4.164 -6.725 9.523 1.00 96.06 73 GLY A C 1
ATOM 588 O O . GLY A 1 73 ? -4.033 -7.026 8.337 1.00 96.06 73 GLY A O 1
ATOM 589 N N . ALA A 1 74 ? -4.632 -5.537 9.916 1.00 96.38 74 ALA A N 1
ATOM 590 C CA . ALA A 1 74 ? -4.956 -4.457 8.987 1.00 96.38 74 ALA A CA 1
ATOM 591 C C . ALA A 1 74 ? -3.681 -3.832 8.404 1.00 96.38 74 ALA A C 1
ATOM 593 O O . ALA A 1 74 ? -2.622 -3.840 9.035 1.00 96.38 74 ALA A O 1
ATOM 594 N N . SER A 1 75 ? -3.781 -3.269 7.201 1.00 95.94 75 SER A N 1
ATOM 595 C CA . SER A 1 75 ? -2.647 -2.677 6.491 1.00 95.94 75 SER A CA 1
ATOM 596 C C . SER A 1 75 ? -2.805 -1.177 6.257 1.00 95.94 75 SER A C 1
ATOM 598 O O . SER A 1 75 ? -3.906 -0.621 6.302 1.00 95.94 75 SER A O 1
ATOM 600 N N . ILE A 1 76 ? -1.676 -0.513 6.004 1.00 95.94 76 ILE A N 1
ATOM 601 C CA . ILE A 1 76 ? -1.604 0.914 5.688 1.00 95.94 76 ILE A CA 1
ATOM 602 C C . ILE A 1 76 ? -1.189 1.104 4.224 1.00 95.94 76 ILE A C 1
ATOM 604 O O . ILE A 1 76 ? -0.178 0.562 3.773 1.00 95.94 76 ILE A O 1
ATOM 608 N N . SER A 1 77 ? -1.939 1.926 3.488 1.00 94.88 77 SER A N 1
ATOM 609 C CA . SER A 1 77 ? -1.525 2.443 2.180 1.00 94.88 77 SER A CA 1
ATOM 610 C C . SER A 1 77 ? -0.839 3.796 2.362 1.00 94.88 77 SER A C 1
ATOM 612 O O . SER A 1 77 ? -1.484 4.810 2.642 1.00 94.88 77 SER A O 1
ATOM 614 N N . HIS A 1 78 ? 0.484 3.819 2.210 1.00 94.50 78 HIS A N 1
ATOM 615 C CA . HIS A 1 78 ? 1.279 5.036 2.280 1.00 94.50 78 HIS A CA 1
ATOM 616 C C . HIS A 1 78 ? 1.142 5.851 0.985 1.00 94.50 78 HIS A C 1
ATOM 618 O O . HIS A 1 78 ? 1.449 5.365 -0.106 1.00 94.50 78 HIS A O 1
ATOM 624 N N . CYS A 1 79 ? 0.709 7.108 1.123 1.00 90.56 79 CYS A N 1
ATOM 625 C CA . CYS A 1 79 ? 0.411 8.024 0.017 1.00 90.56 79 CYS A CA 1
ATOM 626 C C . CYS A 1 79 ? 1.288 9.300 0.077 1.00 90.56 79 CYS A C 1
ATOM 628 O O . CYS A 1 79 ? 0.752 10.396 0.259 1.00 90.56 79 CYS A O 1
ATOM 630 N N . PRO A 1 80 ? 2.628 9.205 -0.053 1.00 89.44 80 PRO A N 1
ATOM 631 C CA . PRO A 1 80 ? 3.547 10.316 0.231 1.00 89.44 80 PRO A CA 1
ATOM 632 C C . PRO A 1 80 ? 3.297 11.562 -0.626 1.00 89.44 80 PRO A C 1
ATOM 634 O O . PRO A 1 80 ? 3.321 12.672 -0.101 1.00 89.44 80 PRO A O 1
ATOM 637 N N . ASN A 1 81 ? 2.995 11.387 -1.918 1.00 84.19 81 ASN A N 1
ATOM 638 C CA . ASN A 1 81 ? 2.706 12.506 -2.819 1.00 84.19 81 ASN A CA 1
ATOM 639 C C . ASN A 1 81 ? 1.478 13.298 -2.354 1.00 84.19 81 ASN A C 1
ATOM 641 O O . ASN A 1 81 ? 1.564 14.510 -2.196 1.00 84.19 81 ASN A O 1
ATOM 645 N N . SER A 1 82 ? 0.365 12.612 -2.065 1.00 81.12 82 SER A N 1
ATOM 646 C CA . SER A 1 82 ? -0.860 13.251 -1.559 1.00 81.12 82 SER A CA 1
ATOM 647 C C . SER A 1 82 ? -0.604 13.972 -0.239 1.00 81.12 82 SER A C 1
ATOM 649 O O . SER A 1 82 ? -0.955 15.140 -0.092 1.00 81.12 82 SER A O 1
ATOM 651 N N . ASN A 1 83 ? 0.074 13.298 0.693 1.00 86.94 83 ASN A N 1
ATOM 652 C CA . ASN A 1 83 ? 0.373 13.838 2.014 1.00 86.94 83 ASN A CA 1
ATOM 653 C C . ASN A 1 83 ? 1.178 15.147 1.940 1.00 86.94 83 ASN A C 1
ATOM 655 O O . ASN A 1 83 ? 0.902 16.084 2.688 1.00 86.94 83 ASN A O 1
ATOM 659 N N . LEU A 1 84 ? 2.154 15.222 1.028 1.00 84.62 84 LEU A N 1
ATOM 660 C CA . LEU A 1 84 ? 2.947 16.428 0.789 1.00 84.62 84 LEU A CA 1
ATOM 661 C C . LEU A 1 84 ? 2.142 17.510 0.064 1.00 84.62 84 LEU A C 1
ATOM 663 O O . LEU A 1 84 ? 2.146 18.662 0.491 1.00 84.62 84 LEU A O 1
ATOM 667 N N . SER A 1 85 ? 1.443 17.155 -1.018 1.00 80.75 85 SER A N 1
ATOM 668 C CA . SER A 1 85 ? 0.684 18.111 -1.833 1.00 80.75 85 SER A CA 1
ATOM 669 C C . SER A 1 85 ? -0.446 18.788 -1.059 1.00 80.75 85 SER A C 1
ATOM 671 O O . SER A 1 85 ? -0.712 19.966 -1.282 1.00 80.75 85 SER A O 1
ATOM 673 N N . LEU A 1 86 ? -1.090 18.067 -0.141 1.00 80.50 86 LEU A N 1
ATOM 674 C CA . LEU A 1 86 ? -2.188 18.578 0.681 1.00 80.50 86 LEU A CA 1
ATOM 675 C C . LEU A 1 86 ? -1.724 19.148 2.026 1.00 80.50 86 LE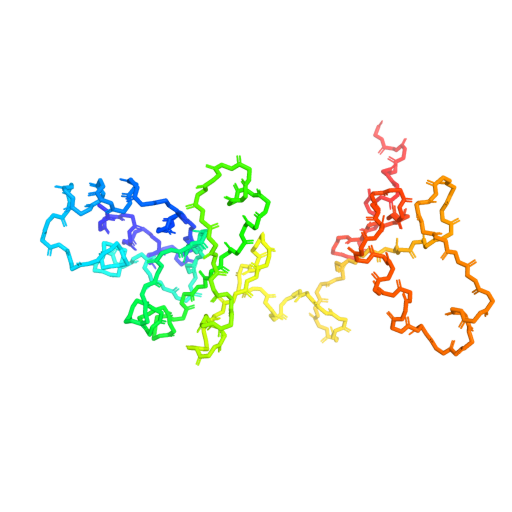U A C 1
ATOM 677 O O . LEU A 1 86 ? -2.546 19.626 2.801 1.00 80.50 86 LEU A O 1
ATOM 681 N N . SER A 1 87 ? -0.415 19.135 2.304 1.00 89.31 87 SER A N 1
ATOM 682 C CA . SER A 1 87 ? 0.141 19.470 3.624 1.00 89.31 87 SER A CA 1
ATOM 683 C C . SER A 1 87 ? -0.487 18.659 4.769 1.00 89.31 87 SER A C 1
ATOM 685 O O . SER A 1 87 ? -0.580 19.156 5.888 1.00 89.31 87 SER A O 1
ATOM 687 N N . SER A 1 88 ? -0.913 17.419 4.497 1.00 85.06 88 SER A N 1
ATOM 688 C CA . SER A 1 88 ? -1.607 16.575 5.471 1.00 85.06 88 SER A CA 1
ATOM 689 C C . SER A 1 88 ? -0.680 16.146 6.606 1.00 85.06 88 SER A C 1
ATOM 691 O O . SER A 1 88 ? -1.091 16.182 7.752 1.00 85.06 88 SER A O 1
ATOM 693 N N . GLY A 1 89 ? 0.568 15.756 6.316 1.00 89.88 89 GLY A N 1
ATOM 694 C CA . GLY A 1 89 ? 1.528 15.298 7.327 1.00 89.88 89 GLY A CA 1
ATOM 695 C C . GLY A 1 89 ? 2.537 14.279 6.792 1.00 89.88 89 GLY A C 1
ATOM 696 O O . GLY A 1 89 ? 2.642 14.061 5.588 1.00 89.88 89 GLY A O 1
ATOM 697 N N . PHE A 1 90 ? 3.288 13.629 7.684 1.00 93.38 90 PHE A N 1
ATOM 698 C CA . PHE A 1 90 ? 4.248 12.579 7.326 1.00 93.38 90 PHE A CA 1
ATOM 699 C C . PHE A 1 90 ? 3.924 11.289 8.072 1.00 93.38 90 PHE A C 1
ATOM 701 O O . PHE A 1 90 ? 3.910 11.272 9.300 1.00 93.38 90 PHE A O 1
ATOM 708 N N . LEU A 1 91 ? 3.737 10.191 7.338 1.00 95.75 91 LEU A N 1
ATOM 709 C CA . LEU A 1 91 ? 3.688 8.866 7.948 1.00 95.75 91 LEU A CA 1
ATOM 710 C C . LEU A 1 91 ? 5.097 8.464 8.391 1.00 95.75 91 LEU A C 1
ATOM 712 O O . LEU A 1 91 ? 6.012 8.383 7.569 1.00 95.75 91 LEU A O 1
ATOM 716 N N . ASN A 1 92 ? 5.272 8.158 9.676 1.00 96.56 92 ASN A N 1
ATOM 717 C CA . ASN A 1 92 ? 6.517 7.585 10.173 1.00 96.56 92 ASN A CA 1
ATOM 718 C C . ASN A 1 92 ? 6.597 6.093 9.810 1.00 96.56 92 ASN A C 1
ATOM 720 O O . ASN A 1 92 ? 6.288 5.222 10.621 1.00 96.56 92 ASN A O 1
ATOM 724 N N . VAL A 1 93 ? 7.023 5.804 8.578 1.00 96.56 93 VAL A N 1
ATOM 725 C CA . VAL A 1 93 ? 7.132 4.436 8.041 1.00 96.56 93 VAL A CA 1
ATOM 726 C C . VAL A 1 93 ? 8.011 3.542 8.921 1.00 96.56 93 VAL A C 1
ATOM 728 O O . VAL A 1 93 ? 7.688 2.374 9.114 1.00 96.56 93 VAL A O 1
ATOM 731 N N . LEU A 1 94 ? 9.084 4.078 9.514 1.00 97.12 94 LEU A N 1
ATOM 732 C CA . LEU A 1 94 ? 9.941 3.304 10.418 1.00 97.12 94 LEU A CA 1
ATOM 733 C C . LEU A 1 94 ? 9.178 2.829 11.656 1.00 97.12 94 LEU A C 1
ATOM 735 O O . LEU A 1 94 ? 9.396 1.713 12.115 1.00 97.12 94 LEU A O 1
ATOM 739 N N . GLU A 1 95 ? 8.290 3.660 12.195 1.00 97.75 95 GLU A N 1
ATOM 740 C CA . GLU A 1 95 ? 7.477 3.282 13.348 1.00 97.75 95 GLU A CA 1
ATOM 741 C C . GLU A 1 95 ? 6.434 2.225 12.985 1.00 97.75 95 GLU A C 1
ATOM 743 O O . GLU A 1 95 ? 6.262 1.269 13.736 1.00 97.75 95 GLU A O 1
ATOM 748 N N . VAL A 1 96 ? 5.813 2.341 11.808 1.00 97.69 96 VAL A N 1
ATOM 749 C CA . VAL A 1 96 ? 4.887 1.329 11.274 1.00 97.69 96 VAL A CA 1
ATOM 750 C C . VAL A 1 96 ? 5.579 -0.033 11.158 1.00 97.69 96 VAL A C 1
ATOM 752 O O . VAL A 1 96 ? 5.065 -1.031 11.657 1.00 97.69 96 VAL A O 1
ATOM 755 N N . LEU A 1 97 ? 6.778 -0.063 10.565 1.00 96.69 97 LEU A N 1
ATOM 756 C CA . LEU A 1 97 ? 7.556 -1.292 10.387 1.00 96.69 97 LEU A CA 1
ATOM 757 C C . LEU A 1 97 ? 7.990 -1.916 11.720 1.00 96.69 97 LEU A C 1
ATOM 759 O O . LEU A 1 97 ? 7.941 -3.134 11.860 1.00 96.69 97 LEU A O 1
ATOM 763 N N . LYS A 1 98 ? 8.375 -1.108 12.719 1.00 98.06 98 LYS A N 1
ATOM 764 C CA . LYS A 1 98 ? 8.707 -1.611 14.069 1.00 98.06 98 LYS A CA 1
ATOM 765 C C . LYS A 1 98 ? 7.528 -2.289 14.767 1.00 98.06 98 LYS A C 1
ATOM 767 O O . LYS A 1 98 ? 7.755 -3.159 15.597 1.00 98.06 98 LYS A O 1
ATOM 772 N N . HIS A 1 99 ? 6.304 -1.863 14.462 1.00 98.44 99 HIS A N 1
ATOM 773 C CA . HIS A 1 99 ? 5.078 -2.457 14.994 1.00 98.44 99 HIS A CA 1
ATOM 774 C C . HIS A 1 99 ? 4.582 -3.641 14.150 1.00 98.44 99 HIS A C 1
ATOM 776 O O . HIS A 1 99 ? 3.497 -4.148 14.414 1.00 98.44 99 HIS A O 1
ATOM 782 N N . GLU A 1 100 ? 5.352 -4.071 13.142 1.00 97.44 100 GLU A N 1
ATOM 783 C CA . GLU A 1 100 ? 5.033 -5.195 12.247 1.00 97.44 100 GLU A CA 1
ATOM 784 C C . GLU A 1 100 ? 3.711 -5.024 11.474 1.00 97.44 100 GLU A C 1
ATOM 786 O O . GLU A 1 100 ? 3.112 -5.986 10.999 1.00 97.44 100 GLU A O 1
ATOM 791 N N . VAL A 1 101 ? 3.263 -3.778 11.294 1.00 96.56 101 VAL A N 1
ATOM 792 C CA . VAL A 1 101 ? 2.065 -3.466 10.512 1.00 96.56 101 VAL A CA 1
ATOM 793 C C . VAL A 1 101 ? 2.385 -3.560 9.020 1.00 96.56 101 VAL A C 1
ATOM 795 O O . VAL A 1 101 ? 3.351 -2.964 8.534 1.00 96.56 101 VAL A O 1
ATOM 798 N N . LYS A 1 102 ? 1.540 -4.276 8.268 1.00 94.31 102 LYS A N 1
ATOM 799 C CA . LYS A 1 102 ? 1.648 -4.370 6.806 1.00 94.31 102 LYS A CA 1
ATOM 800 C C . LYS A 1 102 ? 1.510 -2.980 6.180 1.00 94.31 102 LYS A C 1
ATOM 802 O O . LYS A 1 102 ? 0.532 -2.278 6.430 1.00 94.31 102 LYS A O 1
ATOM 807 N N . ILE A 1 103 ? 2.452 -2.598 5.324 1.00 93.50 103 ILE A N 1
ATOM 808 C CA . ILE A 1 103 ? 2.467 -1.292 4.656 1.00 93.50 103 ILE A CA 1
ATOM 809 C C . ILE A 1 103 ? 2.854 -1.438 3.183 1.00 93.50 103 ILE A C 1
ATOM 811 O O . ILE A 1 103 ? 3.733 -2.227 2.846 1.00 93.50 103 ILE A O 1
ATOM 815 N N . GLY A 1 104 ? 2.208 -0.668 2.307 1.00 88.94 104 GLY A N 1
ATOM 816 C CA . GLY A 1 104 ? 2.531 -0.601 0.879 1.00 88.94 104 GLY A CA 1
ATOM 817 C C . GLY A 1 104 ? 2.402 0.815 0.320 1.00 88.94 104 GLY A C 1
ATOM 818 O O . GLY A 1 104 ? 1.743 1.665 0.917 1.00 88.94 104 GLY A O 1
ATOM 819 N N . LEU A 1 105 ? 3.023 1.075 -0.832 1.00 85.81 105 LEU A N 1
ATOM 820 C CA . LEU A 1 105 ? 2.837 2.311 -1.599 1.00 85.81 105 LEU A CA 1
ATOM 821 C C . LEU A 1 105 ? 1.615 2.134 -2.503 1.00 85.81 105 LEU A C 1
ATOM 823 O O . LEU A 1 105 ? 1.629 1.263 -3.365 1.00 85.81 105 LEU A O 1
ATOM 8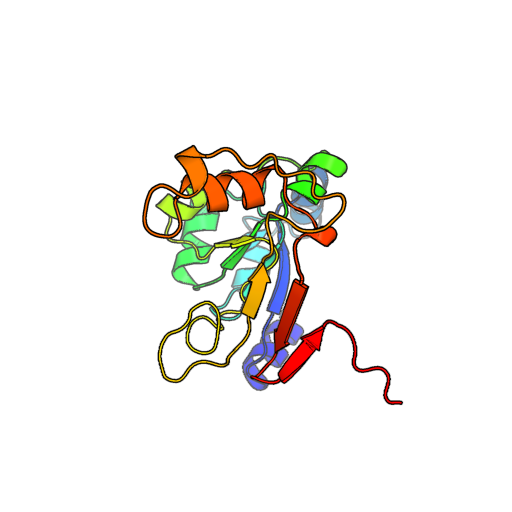27 N N . GLY A 1 106 ? 0.549 2.909 -2.297 1.00 67.31 106 GLY A N 1
ATOM 828 C CA . GLY A 1 106 ? -0.638 2.827 -3.162 1.00 67.31 106 GLY A CA 1
ATOM 829 C C . GLY A 1 106 ? -1.372 1.471 -3.171 1.00 67.31 106 GLY A C 1
ATOM 830 O O . GLY A 1 106 ? -2.137 1.218 -4.094 1.00 67.31 106 GLY A O 1
ATOM 831 N N . THR A 1 107 ? -1.228 0.673 -2.104 1.00 50.28 107 THR A N 1
ATOM 832 C CA . THR A 1 107 ? -1.894 -0.620 -1.812 1.00 50.28 107 THR A CA 1
ATOM 833 C C . THR A 1 107 ? -1.264 -1.891 -2.402 1.00 50.28 107 THR A C 1
ATOM 835 O O . THR A 1 107 ? -1.126 -2.044 -3.608 1.00 50.28 107 THR A O 1
ATOM 838 N N . ALA A 1 108 ? -1.037 -2.879 -1.525 1.00 50.78 108 ALA A N 1
ATOM 839 C CA . ALA A 1 108 ? -1.130 -4.304 -1.848 1.00 50.78 108 ALA A CA 1
ATOM 840 C C . ALA A 1 108 ? -2.326 -4.877 -1.061 1.00 50.78 108 ALA A C 1
ATOM 842 O O . ALA A 1 108 ? -2.372 -4.766 0.165 1.00 50.78 108 ALA A O 1
ATOM 843 N N . LEU A 1 109 ? -3.325 -5.427 -1.759 1.00 63.53 109 LEU A N 1
ATOM 844 C CA . LEU A 1 109 ? -4.634 -5.840 -1.214 1.00 63.53 109 LEU A CA 1
ATOM 845 C C . LEU A 1 109 ? -4.591 -7.177 -0.441 1.00 63.53 109 LEU A C 1
ATOM 847 O O . LEU A 1 109 ? -5.521 -7.969 -0.529 1.00 63.53 109 LEU A O 1
ATOM 851 N N . GLY A 1 110 ? -3.505 -7.481 0.274 1.00 63.81 110 GLY A N 1
ATOM 852 C CA . GLY A 1 110 ? -3.329 -8.812 0.872 1.00 63.81 110 GLY A CA 1
ATOM 853 C C . GLY A 1 110 ? -3.150 -9.929 -0.171 1.00 63.81 110 GLY A C 1
ATOM 854 O O . GLY A 1 110 ? -3.474 -11.083 0.098 1.00 63.81 110 GLY A O 1
ATOM 855 N N . LEU A 1 111 ? -2.698 -9.575 -1.379 1.00 75.94 111 LEU A N 1
ATOM 856 C CA . LEU A 1 111 ? -2.534 -10.474 -2.528 1.00 75.94 111 LEU A CA 1
ATOM 857 C C . LEU A 1 111 ? -1.090 -10.975 -2.682 1.00 75.94 111 LEU A C 1
ATOM 859 O O . LEU A 1 111 ? -0.695 -11.407 -3.761 1.00 75.94 111 LEU A O 1
ATOM 863 N N . GLU A 1 112 ? -0.281 -10.927 -1.619 1.00 79.31 112 GLU A N 1
ATOM 864 C CA . GLU A 1 112 ? 1.120 -11.364 -1.646 1.00 79.31 112 GLU A CA 1
ATOM 865 C C . GLU A 1 112 ? 1.313 -12.831 -2.066 1.00 79.31 112 GLU A C 1
ATOM 867 O O . GLU A 1 112 ? 2.388 -13.180 -2.556 1.00 79.31 112 GLU A O 1
ATOM 872 N N . SER A 1 113 ? 0.302 -13.692 -1.888 1.00 84.25 113 SER A N 1
ATOM 873 C CA . SER A 1 113 ? 0.330 -15.083 -2.361 1.00 84.25 113 SER A CA 1
ATOM 874 C C . SER A 1 113 ? 0.102 -15.212 -3.863 1.00 84.25 113 SER A C 1
ATOM 876 O O . SER A 1 113 ? 0.564 -16.190 -4.440 1.00 84.25 113 SER A O 1
ATOM 878 N N . GLU A 1 114 ? -0.554 -14.231 -4.486 1.00 87.00 114 GLU A N 1
ATOM 879 C CA . GLU A 1 114 ? -0.991 -14.285 -5.884 1.00 87.00 114 GLU A CA 1
ATOM 880 C C . GLU A 1 114 ? -0.104 -13.447 -6.810 1.00 87.00 114 GLU A C 1
ATOM 882 O O . GLU A 1 114 ? 0.116 -13.837 -7.952 1.00 87.00 114 GLU A O 1
ATOM 887 N N . ILE A 1 115 ? 0.424 -12.313 -6.329 1.00 88.44 115 ILE A N 1
ATOM 888 C CA . ILE A 1 115 ? 1.193 -11.336 -7.121 1.00 88.44 115 ILE A CA 1
ATOM 889 C C . ILE A 1 115 ? 2.389 -10.755 -6.345 1.00 88.44 115 ILE A C 1
ATOM 891 O O . ILE A 1 115 ? 2.572 -10.995 -5.150 1.00 88.44 115 ILE A O 1
ATOM 895 N N . GLY A 1 116 ? 3.213 -9.958 -7.034 1.00 85.12 116 GLY A N 1
ATOM 896 C CA . GLY A 1 116 ? 4.244 -9.104 -6.427 1.00 85.12 116 GLY A CA 1
ATOM 897 C C . GLY A 1 116 ? 5.683 -9.623 -6.515 1.00 85.12 116 GLY A C 1
ATOM 898 O O . GLY A 1 116 ? 6.607 -8.896 -6.159 1.00 85.12 116 GLY A O 1
ATOM 899 N N . ASN A 1 117 ? 5.903 -10.849 -7.000 1.00 89.44 117 ASN A N 1
ATOM 900 C CA . ASN A 1 117 ? 7.229 -11.380 -7.338 1.00 89.44 117 ASN A CA 1
ATOM 901 C C . ASN A 1 117 ? 7.126 -12.460 -8.438 1.00 89.44 117 ASN A C 1
ATOM 903 O O . ASN A 1 117 ? 6.032 -12.791 -8.885 1.00 89.44 117 ASN A O 1
ATOM 907 N N . PHE A 1 118 ? 8.265 -13.017 -8.864 1.00 93.88 118 PHE A N 1
ATOM 908 C CA . PHE A 1 118 ? 8.343 -14.028 -9.930 1.00 93.88 118 PHE A CA 1
ATOM 909 C C . PHE A 1 118 ? 8.355 -15.483 -9.418 1.00 93.88 118 PHE A C 1
ATOM 911 O O . PHE A 1 118 ? 8.896 -16.369 -10.082 1.00 93.88 118 PHE A O 1
ATOM 918 N N . GLU A 1 119 ? 7.823 -15.751 -8.222 1.00 94.38 119 GLU A N 1
ATOM 919 C CA . GLU A 1 119 ? 7.735 -17.119 -7.700 1.00 94.38 119 GLU A CA 1
ATOM 920 C C . GLU A 1 119 ? 6.760 -17.976 -8.525 1.00 94.38 119 GLU A C 1
ATOM 922 O O . GLU A 1 119 ? 5.710 -17.517 -8.977 1.00 94.38 119 GLU A O 1
ATOM 927 N N . VAL A 1 120 ? 7.099 -19.256 -8.714 1.00 95.06 120 VAL A N 1
ATOM 928 C CA . VAL A 1 120 ? 6.249 -20.202 -9.451 1.00 95.06 120 VAL A CA 1
ATOM 929 C C . VAL A 1 120 ? 4.902 -20.356 -8.741 1.00 95.06 120 VAL A C 1
ATOM 931 O O . VAL A 1 120 ? 4.861 -20.694 -7.561 1.00 95.06 120 VAL A O 1
ATOM 934 N N . GLY A 1 121 ? 3.812 -20.172 -9.489 1.00 93.75 121 GLY A N 1
ATOM 935 C CA . GLY A 1 121 ? 2.435 -20.275 -8.994 1.00 93.75 121 GLY A CA 1
ATOM 936 C C . GLY A 1 121 ? 1.688 -18.941 -8.932 1.00 93.75 121 GLY A C 1
ATOM 937 O O . GLY A 1 121 ? 0.467 -18.968 -8.838 1.00 93.75 121 GLY A O 1
ATOM 938 N N . LYS A 1 122 ? 2.395 -17.809 -9.042 1.00 92.69 122 LYS A N 1
ATOM 939 C CA . LYS A 1 122 ? 1.814 -16.458 -9.063 1.00 92.69 122 LYS A CA 1
ATOM 940 C C . LYS A 1 122 ? 1.427 -15.990 -10.463 1.00 92.69 122 LYS A C 1
ATOM 942 O O . LYS A 1 122 ? 1.933 -16.510 -11.462 1.00 92.69 122 LYS A O 1
ATOM 947 N N . GLU A 1 123 ? 0.542 -14.997 -10.537 1.00 93.56 123 GLU A N 1
ATOM 948 C CA . GLU A 1 123 ? 0.201 -14.338 -11.797 1.00 93.56 123 GLU A CA 1
ATOM 949 C C . GLU A 1 123 ? 1.398 -13.542 -12.336 1.00 93.56 123 GLU A C 1
ATOM 951 O O . GLU A 1 123 ? 2.170 -12.936 -11.589 1.00 93.56 123 GLU A O 1
ATOM 956 N N . PHE A 1 124 ? 1.568 -13.552 -13.662 1.00 94.94 124 PHE A N 1
ATOM 957 C CA . PHE A 1 124 ? 2.634 -12.798 -14.314 1.00 94.94 124 PHE A CA 1
ATOM 958 C C . PHE A 1 124 ? 2.182 -11.364 -14.596 1.00 94.94 124 PHE A C 1
ATOM 960 O O . PHE A 1 124 ? 1.738 -11.043 -15.704 1.00 94.94 124 PHE A O 1
ATOM 967 N N . ASP A 1 125 ? 2.332 -10.532 -13.570 1.00 93.00 125 ASP A N 1
ATOM 968 C CA . ASP A 1 125 ? 2.175 -9.083 -13.626 1.00 93.00 125 ASP A CA 1
ATOM 969 C C . ASP A 1 125 ? 3.561 -8.436 -13.587 1.00 93.00 125 ASP A C 1
ATOM 971 O O . ASP A 1 125 ? 4.290 -8.553 -12.599 1.00 93.00 125 ASP A O 1
ATOM 975 N N . ALA A 1 126 ? 3.965 -7.797 -14.685 1.00 95.25 126 ALA A N 1
ATOM 976 C CA . ALA A 1 126 ? 5.341 -7.339 -14.854 1.00 95.25 126 ALA A CA 1
ATOM 977 C C . ALA A 1 126 ? 5.447 -6.082 -15.719 1.00 95.25 126 ALA A C 1
ATOM 979 O O . ALA A 1 126 ? 4.641 -5.847 -16.617 1.00 95.25 126 ALA A O 1
ATOM 980 N N . LEU A 1 127 ? 6.504 -5.307 -15.479 1.00 94.38 127 LEU A N 1
ATOM 981 C CA . LEU A 1 127 ? 6.917 -4.192 -16.326 1.00 94.38 127 LEU A CA 1
ATOM 982 C C . LEU A 1 127 ? 8.252 -4.544 -16.984 1.00 94.38 127 LEU A C 1
ATOM 984 O O . LEU A 1 127 ? 9.195 -4.931 -16.289 1.00 94.38 127 LEU A O 1
ATOM 988 N N . LEU A 1 128 ? 8.351 -4.376 -18.303 1.00 94.31 128 LEU A N 1
ATOM 989 C CA . LEU A 1 128 ? 9.638 -4.362 -18.992 1.00 94.31 128 LEU A CA 1
ATOM 990 C C . LEU A 1 128 ? 10.187 -2.937 -18.955 1.00 94.31 128 LEU A C 1
ATOM 992 O O . LEU A 1 128 ? 9.625 -2.030 -19.569 1.00 94.31 128 LEU A O 1
ATOM 996 N N . ILE A 1 129 ? 11.284 -2.744 -18.224 1.00 92.94 129 ILE A N 1
ATOM 997 C CA . ILE A 1 129 ? 11.914 -1.434 -18.057 1.00 92.94 129 ILE A CA 1
ATOM 998 C C . ILE A 1 129 ? 13.089 -1.284 -19.021 1.00 92.94 129 ILE A C 1
ATOM 1000 O O . ILE A 1 129 ? 14.006 -2.107 -19.028 1.00 92.94 129 ILE A O 1
ATOM 1004 N N . ASN A 1 130 ? 13.097 -0.186 -19.774 1.00 91.94 130 ASN A N 1
ATOM 1005 C CA . ASN A 1 130 ? 14.173 0.210 -20.669 1.00 91.94 130 ASN A CA 1
ATOM 1006 C C . ASN A 1 130 ? 14.828 1.523 -20.203 1.00 91.94 130 ASN A C 1
ATOM 1008 O O . ASN A 1 130 ? 14.360 2.622 -20.525 1.00 91.94 130 ASN A O 1
ATOM 1012 N N . PRO A 1 131 ? 15.967 1.446 -19.487 1.00 89.50 131 PRO A N 1
ATOM 1013 C CA . PRO A 1 131 ? 16.704 2.633 -19.050 1.00 89.50 131 PRO A CA 1
ATOM 1014 C C . PRO A 1 131 ? 17.258 3.479 -20.207 1.00 89.50 131 PRO A C 1
ATOM 1016 O O . PRO A 1 131 ? 17.583 4.648 -20.018 1.00 89.50 131 PRO A O 1
ATOM 1019 N N . LYS A 1 132 ? 17.374 2.893 -21.406 1.00 89.94 132 LYS A N 1
ATOM 1020 C CA . LYS A 1 132 ? 17.909 3.517 -22.626 1.00 89.94 132 LYS A CA 1
ATOM 1021 C C . LYS A 1 132 ? 16.813 3.953 -23.601 1.00 89.94 132 LYS A C 1
ATOM 1023 O O . LYS A 1 132 ? 17.109 4.161 -24.778 1.00 89.94 132 LYS A O 1
ATOM 1028 N N . ALA A 1 133 ? 15.565 4.051 -23.144 1.00 91.38 133 ALA A N 1
ATOM 1029 C CA . ALA A 1 133 ? 14.471 4.543 -23.969 1.00 91.38 133 ALA A CA 1
ATOM 1030 C C . ALA A 1 133 ? 14.819 5.903 -24.607 1.00 91.38 133 ALA A C 1
ATOM 1032 O O . ALA A 1 133 ? 15.608 6.686 -24.067 1.00 91.38 133 ALA A O 1
ATOM 1033 N N . SER A 1 134 ? 14.249 6.184 -25.780 1.00 91.69 134 SER A N 1
ATOM 1034 C CA . SER A 1 134 ? 14.406 7.497 -26.413 1.00 91.69 134 SER A CA 1
ATOM 1035 C C . SER A 1 134 ? 13.870 8.592 -25.490 1.00 91.69 134 SER A C 1
ATOM 1037 O O . SER A 1 134 ? 12.831 8.414 -24.862 1.00 91.69 134 SER A O 1
ATOM 1039 N N . ASP A 1 135 ? 14.603 9.701 -25.385 1.00 91.81 135 ASP A N 1
ATOM 1040 C CA . ASP A 1 135 ? 14.321 10.797 -24.449 1.00 91.81 135 ASP A CA 1
ATOM 1041 C C . ASP A 1 135 ? 14.221 10.363 -22.973 1.00 91.81 135 ASP A C 1
ATOM 1043 O O . ASP A 1 135 ? 13.582 11.042 -22.170 1.00 91.81 135 ASP A O 1
ATOM 1047 N N . SER A 1 136 ? 14.864 9.250 -22.600 1.00 93.56 136 SER A N 1
ATOM 1048 C CA . SER A 1 136 ? 14.983 8.813 -21.207 1.00 93.56 136 SER A CA 1
ATOM 1049 C C . SER A 1 136 ? 15.683 9.884 -20.355 1.00 93.56 136 SER A C 1
ATOM 1051 O O . SER A 1 136 ? 16.721 10.409 -20.766 1.00 93.56 136 SER A O 1
ATOM 1053 N N . PRO A 1 137 ? 15.174 10.182 -19.146 1.00 93.31 137 PRO A N 1
ATOM 1054 C CA . PRO A 1 137 ? 15.865 11.030 -18.172 1.00 93.31 137 PRO A CA 1
ATOM 1055 C C . PRO A 1 137 ? 17.042 10.315 -17.482 1.00 93.31 137 PRO A C 1
ATOM 1057 O O . PRO A 1 137 ? 17.728 10.914 -16.655 1.00 93.31 137 PRO A O 1
ATOM 1060 N N . ILE A 1 138 ? 17.263 9.028 -17.772 1.00 92.50 138 ILE A N 1
ATOM 1061 C CA . ILE A 1 138 ? 18.297 8.213 -17.138 1.00 92.50 138 ILE A CA 1
ATOM 1062 C C . ILE A 1 138 ? 19.597 8.281 -17.945 1.00 92.50 138 ILE A C 1
ATOM 1064 O O . ILE A 1 138 ? 19.712 7.703 -19.027 1.00 92.50 138 ILE A O 1
ATOM 1068 N N . ASP A 1 139 ? 20.622 8.896 -17.357 1.00 89.88 139 ASP A N 1
ATOM 1069 C CA . ASP A 1 139 ? 21.981 8.862 -17.895 1.00 89.88 139 ASP A CA 1
ATOM 1070 C C . ASP A 1 139 ? 22.671 7.526 -17.588 1.00 89.88 139 ASP A C 1
ATOM 1072 O O . ASP A 1 139 ? 22.879 7.153 -16.425 1.00 89.88 139 ASP A O 1
ATOM 1076 N N . MET A 1 140 ? 23.086 6.821 -18.642 1.00 86.12 140 MET A N 1
ATOM 1077 C CA . MET A 1 140 ? 23.793 5.542 -18.544 1.00 86.12 140 MET A CA 1
ATOM 1078 C C . MET A 1 140 ? 25.284 5.694 -18.879 1.00 86.12 140 MET A C 1
ATOM 1080 O O . MET A 1 140 ? 25.650 6.196 -19.940 1.00 86.12 140 MET A O 1
ATOM 1084 N N . PHE A 1 141 ? 26.154 5.192 -18.004 1.00 85.19 141 PHE A N 1
ATOM 1085 C CA . PHE A 1 141 ? 27.613 5.212 -18.131 1.00 85.19 141 PHE A CA 1
ATOM 1086 C C . PHE A 1 141 ? 28.180 3.792 -18.267 1.00 85.19 141 PHE A C 1
ATOM 1088 O O . PHE A 1 141 ? 27.553 2.806 -17.884 1.00 85.19 141 PHE A O 1
ATOM 1095 N N . TYR A 1 142 ? 29.408 3.673 -18.785 1.00 74.88 142 TYR A N 1
ATOM 1096 C CA . TYR A 1 142 ? 30.062 2.378 -19.046 1.00 74.88 142 TYR A CA 1
ATOM 1097 C C . TYR A 1 142 ? 30.148 1.473 -17.800 1.00 74.88 142 TYR A C 1
ATOM 1099 O O . TYR A 1 142 ? 30.058 0.254 -17.914 1.00 74.88 142 TYR A O 1
ATOM 1107 N N . GLY A 1 143 ? 30.277 2.067 -16.608 1.00 72.88 143 GLY A N 1
ATOM 1108 C CA . GLY A 1 143 ? 30.321 1.340 -15.336 1.00 72.88 143 GLY A CA 1
ATOM 1109 C C . GLY A 1 143 ? 28.976 0.768 -14.876 1.00 72.88 143 GLY A C 1
ATOM 1110 O O . GLY A 1 143 ? 28.977 -0.182 -14.103 1.00 72.88 143 GLY A O 1
ATOM 1111 N N . ASP A 1 144 ? 27.843 1.275 -15.372 1.00 73.25 144 ASP A N 1
ATOM 1112 C CA . ASP A 1 144 ? 26.517 0.804 -14.940 1.00 73.25 144 ASP A CA 1
ATOM 1113 C C . ASP A 1 144 ? 26.197 -0.606 -15.460 1.00 73.25 144 ASP A C 1
ATOM 1115 O O . ASP A 1 144 ? 25.383 -1.317 -14.871 1.00 73.25 144 ASP A O 1
ATOM 1119 N N . PHE A 1 145 ? 26.854 -1.013 -16.554 1.00 65.88 145 PHE A N 1
ATOM 1120 C CA . PHE A 1 145 ? 26.725 -2.334 -17.183 1.00 65.88 145 PHE A CA 1
ATOM 1121 C C . PHE A 1 145 ? 27.869 -3.289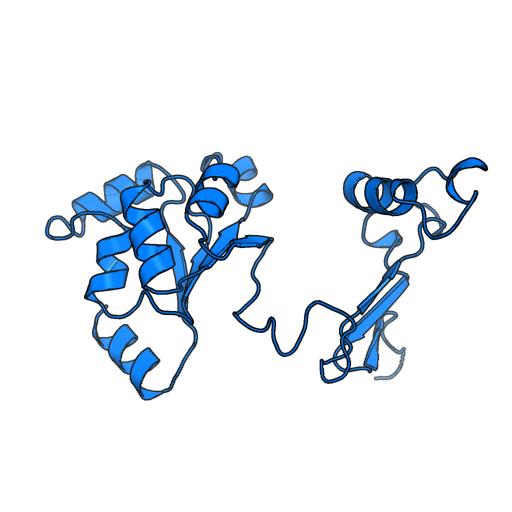 -16.824 1.00 65.88 145 PHE A C 1
ATOM 1123 O O . PHE A 1 145 ? 27.960 -4.378 -17.389 1.00 65.88 145 PHE A O 1
ATOM 1130 N N . ALA A 1 146 ? 28.780 -2.890 -15.933 1.00 57.00 146 ALA A N 1
ATOM 1131 C CA . ALA A 1 146 ? 29.878 -3.746 -15.506 1.00 57.00 146 ALA A CA 1
ATOM 1132 C C . ALA A 1 146 ? 29.383 -4.766 -14.458 1.00 57.00 146 ALA A C 1
ATOM 1134 O O . ALA A 1 146 ? 29.635 -4.602 -13.268 1.00 57.00 146 ALA A O 1
ATOM 1135 N N . GLY A 1 147 ? 28.667 -5.810 -14.897 1.00 60.19 147 GLY A N 1
ATOM 1136 C CA . GLY A 1 147 ? 28.174 -6.909 -14.051 1.00 60.19 147 GLY A CA 1
ATOM 1137 C C . GLY A 1 147 ? 26.749 -7.365 -14.390 1.00 60.19 147 GLY A C 1
ATOM 1138 O O . GLY A 1 147 ? 26.188 -6.947 -15.403 1.00 60.19 147 GLY A O 1
ATOM 1139 N N . ASP A 1 148 ? 26.167 -8.213 -13.530 1.00 57.25 148 ASP A N 1
ATOM 1140 C CA . ASP A 1 148 ? 24.711 -8.444 -13.475 1.00 57.25 148 ASP A CA 1
ATOM 1141 C C . ASP A 1 148 ? 23.972 -7.113 -13.244 1.00 57.25 148 ASP A C 1
ATOM 1143 O O . ASP A 1 148 ? 24.619 -6.134 -12.865 1.00 57.25 148 ASP A O 1
ATOM 1147 N N . ILE A 1 149 ? 22.646 -7.060 -13.474 1.00 63.53 149 ILE A N 1
ATOM 1148 C CA . ILE A 1 149 ? 21.805 -5.853 -13.294 1.00 63.53 149 ILE A CA 1
ATOM 1149 C C . ILE A 1 149 ? 22.252 -5.109 -12.035 1.00 63.53 149 ILE A C 1
ATOM 1151 O O . ILE A 1 149 ? 21.996 -5.551 -10.914 1.00 63.53 149 ILE A O 1
ATOM 1155 N N . SER A 1 150 ? 22.984 -4.011 -12.227 1.00 74.06 150 SER A N 1
ATOM 1156 C CA . SER A 1 150 ? 23.626 -3.361 -11.100 1.00 74.06 150 SER A CA 1
ATOM 1157 C C . SER A 1 150 ? 22.551 -2.640 -10.300 1.00 74.06 150 SER A C 1
ATOM 1159 O O . SER A 1 150 ? 21.635 -2.036 -10.863 1.00 74.06 150 SER A O 1
ATOM 1161 N N . GLU A 1 151 ? 22.659 -2.686 -8.975 1.00 82.00 151 GLU A N 1
ATOM 1162 C CA . GLU A 1 151 ? 21.797 -1.922 -8.067 1.00 82.00 151 GLU A CA 1
ATOM 1163 C C . GLU A 1 151 ? 21.700 -0.444 -8.496 1.00 82.00 151 GLU A C 1
ATOM 1165 O O . GLU A 1 151 ? 20.649 0.182 -8.372 1.00 82.00 151 GLU A O 1
ATOM 1170 N N . ALA A 1 152 ? 22.764 0.082 -9.114 1.00 83.31 152 ALA A N 1
ATOM 1171 C CA . ALA A 1 152 ? 22.810 1.411 -9.706 1.00 83.31 152 ALA A CA 1
ATOM 1172 C C . ALA A 1 152 ? 21.744 1.642 -10.793 1.00 83.31 152 ALA A C 1
ATOM 1174 O O . ALA A 1 152 ? 21.150 2.718 -10.823 1.00 83.31 152 ALA A O 1
ATOM 1175 N N . VAL A 1 153 ? 21.453 0.666 -11.663 1.00 87.62 153 VAL A N 1
ATOM 1176 C CA . VAL A 1 153 ? 20.389 0.803 -12.678 1.00 87.62 153 VAL A CA 1
ATOM 1177 C C . VAL A 1 153 ? 19.018 0.901 -12.014 1.00 87.62 153 VAL A C 1
ATOM 1179 O O . VAL A 1 153 ? 18.211 1.745 -12.398 1.00 87.62 153 VAL A O 1
ATOM 1182 N N . ILE A 1 154 ? 18.770 0.082 -10.988 1.00 88.94 154 ILE A N 1
ATOM 1183 C CA . ILE A 1 154 ? 17.505 0.091 -10.242 1.00 88.94 154 ILE A CA 1
ATOM 1184 C C . ILE A 1 154 ? 17.328 1.426 -9.516 1.00 88.94 154 ILE A C 1
ATOM 1186 O O . ILE A 1 154 ? 16.279 2.054 -9.636 1.00 88.94 154 ILE A O 1
ATOM 1190 N N . GLN A 1 155 ? 18.361 1.894 -8.810 1.00 89.31 155 GLN A N 1
ATOM 1191 C CA . GLN A 1 155 ? 18.340 3.190 -8.130 1.00 89.31 155 GLN A CA 1
ATOM 1192 C C . GLN A 1 155 ? 18.083 4.329 -9.123 1.00 89.31 155 GLN A C 1
ATOM 1194 O O . GLN A 1 155 ? 17.226 5.176 -8.883 1.00 89.31 155 GLN A O 1
ATOM 1199 N N . LYS A 1 156 ? 18.772 4.334 -10.270 1.00 91.50 156 LYS A N 1
ATOM 1200 C CA . LYS A 1 156 ? 18.554 5.336 -11.319 1.00 91.50 156 LYS A CA 1
ATOM 1201 C C . LYS A 1 156 ? 17.122 5.331 -11.836 1.00 91.50 156 LYS A C 1
ATOM 1203 O O . LYS A 1 156 ? 16.539 6.401 -11.960 1.00 91.50 156 LYS A O 1
ATOM 1208 N N . PHE A 1 157 ? 16.546 4.160 -12.095 1.00 92.31 157 PHE A N 1
ATOM 1209 C CA . PHE A 1 157 ? 15.148 4.070 -12.506 1.00 92.31 157 PHE A CA 1
ATOM 1210 C C . PHE A 1 157 ? 14.199 4.591 -11.419 1.00 92.31 157 PHE A C 1
ATOM 1212 O O . PHE A 1 157 ? 13.313 5.374 -11.729 1.00 92.31 157 PHE A O 1
ATOM 1219 N N . LEU A 1 158 ? 14.425 4.249 -10.148 1.00 91.69 158 LEU A N 1
ATOM 1220 C CA . LEU A 1 158 ? 13.583 4.713 -9.041 1.00 91.69 158 LEU A CA 1
ATOM 1221 C C . LEU A 1 158 ? 13.600 6.243 -8.866 1.00 91.69 158 LEU A C 1
ATOM 1223 O O . LEU A 1 158 ? 12.579 6.823 -8.506 1.00 91.69 158 LEU A O 1
ATOM 1227 N N . TYR A 1 159 ? 14.749 6.892 -9.081 1.00 92.94 159 TYR A N 1
ATOM 1228 C CA . TYR A 1 159 ? 14.902 8.337 -8.866 1.00 92.94 159 TYR A CA 1
ATOM 1229 C C . TYR A 1 159 ? 14.643 9.196 -10.102 1.00 92.94 159 TYR A C 1
ATOM 1231 O O . TYR A 1 159 ? 14.192 10.331 -9.960 1.00 92.94 159 TYR A O 1
ATOM 1239 N N . LEU A 1 160 ? 15.004 8.702 -11.285 1.00 95.00 160 LEU A N 1
ATOM 1240 C CA . LEU A 1 160 ? 14.969 9.476 -12.526 1.00 95.00 160 LEU A CA 1
ATOM 1241 C C . LEU A 1 160 ? 13.938 8.948 -13.511 1.00 95.00 160 LEU A C 1
ATOM 1243 O O . LEU A 1 160 ? 13.438 9.731 -14.307 1.00 95.00 160 LEU A O 1
ATOM 1247 N N . GLY A 1 161 ? 13.663 7.644 -13.490 1.00 94.19 161 GLY A N 1
ATOM 1248 C CA . GLY A 1 161 ? 12.805 7.004 -14.473 1.00 94.19 161 GLY A CA 1
ATOM 1249 C C . GLY A 1 161 ? 11.360 7.480 -14.404 1.00 94.19 161 GLY A C 1
ATOM 1250 O O . GLY A 1 161 ? 10.853 7.865 -13.351 1.00 94.19 161 GLY A O 1
ATOM 1251 N N . ASP A 1 162 ? 10.691 7.415 -15.548 1.00 94.50 162 ASP A N 1
ATOM 1252 C CA . ASP A 1 162 ? 9.264 7.693 -15.676 1.00 94.50 162 ASP A CA 1
ATOM 1253 C C . ASP A 1 162 ? 8.600 6.750 -16.691 1.00 94.50 162 ASP A C 1
ATOM 1255 O O . ASP A 1 162 ? 9.145 5.700 -17.041 1.00 94.50 162 ASP A O 1
ATOM 1259 N N . ASP A 1 163 ? 7.388 7.088 -17.133 1.00 93.44 163 ASP A N 1
ATOM 1260 C CA . ASP A 1 163 ? 6.585 6.278 -18.045 1.00 93.44 163 ASP A CA 1
ATOM 1261 C C . ASP A 1 163 ? 7.279 6.010 -19.386 1.00 93.44 163 ASP A C 1
ATOM 1263 O O . ASP A 1 163 ? 7.062 4.953 -19.976 1.00 93.44 163 ASP A O 1
ATOM 1267 N N . ARG A 1 164 ? 8.198 6.881 -19.826 1.00 93.62 164 ARG A N 1
ATOM 1268 C CA . ARG A 1 164 ? 8.993 6.671 -21.051 1.00 93.62 164 ARG A CA 1
ATOM 1269 C C . ARG A 1 164 ? 9.908 5.455 -20.954 1.00 93.62 164 ARG A C 1
ATOM 1271 O O . ARG A 1 164 ? 10.298 4.896 -21.976 1.00 93.62 164 ARG A O 1
ATOM 1278 N N . ASN A 1 165 ? 10.272 5.050 -19.738 1.00 94.38 165 ASN A N 1
ATOM 1279 C CA . ASN A 1 165 ? 11.120 3.892 -19.486 1.00 94.38 165 ASN A CA 1
ATOM 1280 C C . ASN A 1 165 ? 10.334 2.579 -19.366 1.00 94.38 165 ASN A C 1
ATOM 1282 O O . ASN A 1 165 ? 10.966 1.531 -19.258 1.00 94.38 165 ASN A O 1
ATOM 1286 N N . ILE A 1 166 ? 9.000 2.603 -19.371 1.00 94.44 166 ILE A N 1
ATOM 1287 C CA . ILE A 1 166 ? 8.164 1.397 -19.322 1.00 94.44 166 ILE A CA 1
ATOM 1288 C C . ILE A 1 166 ? 7.849 0.980 -20.763 1.00 94.44 166 ILE A C 1
ATOM 1290 O O . ILE A 1 166 ? 6.961 1.535 -21.404 1.00 94.44 166 ILE A O 1
ATOM 1294 N N . GLU A 1 167 ? 8.598 0.009 -21.286 1.00 93.69 167 GLU A N 1
ATOM 1295 C CA . GLU A 1 167 ? 8.489 -0.433 -22.684 1.00 93.69 167 GLU A CA 1
ATOM 1296 C C . GLU A 1 167 ? 7.308 -1.386 -22.890 1.00 93.69 167 GLU A C 1
ATOM 1298 O O . GLU A 1 167 ? 6.563 -1.268 -23.864 1.00 93.69 167 GLU A O 1
ATOM 1303 N N . GLU A 1 168 ? 7.102 -2.302 -21.943 1.00 96.38 168 GLU A N 1
ATOM 1304 C CA . GLU A 1 168 ? 5.998 -3.257 -21.977 1.00 96.38 168 GLU A CA 1
ATOM 1305 C C . GLU A 1 168 ? 5.373 -3.422 -20.595 1.00 96.38 168 GLU A C 1
ATOM 1307 O O . GLU A 1 168 ? 6.037 -3.312 -19.563 1.00 96.38 168 GLU A O 1
ATOM 1312 N N . VAL A 1 169 ? 4.083 -3.734 -20.586 1.00 96.19 169 VAL A N 1
ATOM 1313 C CA . VAL A 1 169 ? 3.322 -4.051 -19.377 1.00 96.19 169 VAL A CA 1
ATOM 1314 C C . VAL A 1 169 ? 2.634 -5.379 -19.610 1.00 96.19 169 VAL A C 1
ATOM 1316 O O . VAL A 1 169 ? 1.973 -5.557 -20.633 1.00 96.19 169 VAL A O 1
ATOM 1319 N N . TYR A 1 170 ? 2.769 -6.289 -18.656 1.00 95.75 170 TYR A N 1
ATOM 1320 C CA . TYR A 1 170 ? 2.127 -7.592 -18.644 1.00 95.75 170 TYR A CA 1
ATOM 1321 C C . TYR A 1 170 ? 1.154 -7.668 -17.475 1.00 95.75 170 TYR A C 1
ATOM 1323 O O . TYR A 1 170 ? 1.505 -7.279 -16.364 1.00 95.75 170 TYR A O 1
ATOM 1331 N N . VAL A 1 171 ? -0.052 -8.170 -17.741 1.00 95.00 171 VAL A N 1
ATOM 1332 C CA . VAL A 1 171 ? -1.086 -8.442 -16.736 1.00 95.00 171 VAL A CA 1
ATOM 1333 C C . VAL A 1 171 ? -1.626 -9.848 -16.970 1.00 95.00 171 VAL A C 1
ATOM 1335 O O . VAL A 1 171 ? -2.084 -10.162 -18.076 1.00 95.00 171 VAL A O 1
ATOM 1338 N N . GLY A 1 172 ? -1.539 -10.717 -15.965 1.00 92.94 172 GLY A N 1
ATOM 1339 C CA . GLY A 1 172 ? -1.952 -12.117 -16.057 1.00 92.94 172 GLY A CA 1
ATOM 1340 C C . GLY A 1 172 ? -1.284 -12.861 -17.220 1.00 92.94 172 GLY A C 1
ATOM 1341 O O . GLY A 1 172 ? -1.935 -13.638 -17.923 1.00 92.94 172 GLY A O 1
ATOM 1342 N N . GLY A 1 173 ? -0.009 -12.569 -17.501 1.00 94.00 173 GLY A N 1
ATOM 1343 C CA . GLY A 1 173 ? 0.736 -13.169 -18.615 1.00 94.00 173 GLY A CA 1
ATOM 1344 C C . GLY A 1 173 ? 0.475 -12.557 -19.994 1.00 94.00 173 GLY A C 1
ATOM 1345 O O . GLY A 1 173 ? 1.089 -12.989 -20.969 1.00 94.00 173 GLY A O 1
ATOM 1346 N N . LYS A 1 174 ? -0.417 -11.567 -20.115 1.00 94.94 174 LYS A N 1
ATOM 1347 C CA . LYS A 1 174 ? -0.741 -10.914 -21.391 1.00 94.94 174 LYS A CA 1
ATOM 1348 C C . LYS A 1 174 ? -0.078 -9.551 -21.477 1.00 94.94 174 LYS A C 1
ATOM 1350 O O . LYS A 1 174 ? -0.267 -8.725 -20.590 1.00 94.94 174 LYS A O 1
ATOM 1355 N N . GLN A 1 175 ? 0.631 -9.299 -22.572 1.00 95.31 175 GLN A N 1
ATOM 1356 C CA . GLN A 1 175 ? 1.143 -7.969 -22.879 1.00 95.31 175 GLN A CA 1
ATOM 1357 C C . GLN A 1 175 ? -0.027 -7.017 -23.166 1.00 95.31 175 GLN A C 1
ATOM 1359 O O . GLN A 1 175 ? -0.820 -7.255 -24.078 1.00 95.31 175 GLN A O 1
ATOM 1364 N N . VAL A 1 176 ? -0.143 -5.954 -22.373 1.00 94.94 176 VAL A N 1
ATOM 1365 C CA . VAL A 1 176 ? -1.166 -4.904 -22.504 1.00 94.94 176 VAL A CA 1
ATOM 1366 C C . VAL A 1 176 ? -0.583 -3.571 -22.980 1.00 94.94 176 VAL A C 1
ATOM 1368 O O . VAL A 1 176 ? -1.338 -2.725 -23.453 1.00 94.94 176 VAL A O 1
ATOM 1371 N N . VAL A 1 177 ? 0.744 -3.398 -22.906 1.00 92.38 177 VAL A N 1
ATOM 1372 C CA . VAL A 1 177 ? 1.491 -2.254 -23.464 1.00 92.38 177 VAL A CA 1
ATOM 1373 C C . VAL A 1 177 ? 2.666 -2.764 -24.327 1.00 92.38 177 VAL A C 1
ATOM 1375 O O . VAL A 1 177 ? 3.348 -3.691 -23.883 1.00 92.38 177 VAL A O 1
ATOM 1378 N N . PRO A 1 178 ? 2.920 -2.184 -25.523 1.00 83.94 178 PRO A N 1
ATOM 1379 C CA . PRO A 1 178 ? 2.103 -1.158 -26.169 1.00 83.94 178 PRO A CA 1
ATOM 1380 C C . PRO A 1 178 ? 0.714 -1.714 -26.479 1.00 83.94 178 PRO A C 1
ATOM 1382 O O . PRO A 1 178 ? 0.564 -2.897 -26.785 1.00 83.94 178 PRO A O 1
ATOM 1385 N N . PHE A 1 179 ? -0.315 -0.874 -26.345 1.00 71.81 179 PHE A N 1
ATOM 1386 C CA . PHE A 1 179 ? -1.681 -1.310 -26.611 1.00 71.81 179 PHE A CA 1
ATOM 1387 C C . PHE A 1 179 ? -1.734 -1.882 -28.028 1.00 71.81 179 PHE A C 1
ATOM 1389 O O . PHE A 1 179 ? -1.382 -1.192 -28.990 1.00 71.81 179 PHE A O 1
ATOM 1396 N N . SER A 1 180 ? -2.126 -3.152 -28.162 1.00 61.22 180 SER A N 1
ATOM 1397 C CA . SER A 1 180 ? -2.255 -3.780 -29.474 1.00 61.22 180 SER A CA 1
ATOM 1398 C C . SER A 1 180 ? -3.136 -2.896 -30.352 1.00 61.22 180 SER A C 1
ATOM 1400 O O . SER A 1 180 ? -4.230 -2.519 -29.932 1.00 61.22 180 SER A O 1
ATOM 1402 N N . SER A 1 181 ? -2.701 -2.590 -31.573 1.00 54.09 181 SER A N 1
ATOM 1403 C CA . SER A 1 181 ? -3.409 -1.709 -32.518 1.00 54.09 181 SER A CA 1
ATOM 1404 C C . SER A 1 181 ? -4.722 -2.305 -33.061 1.00 54.09 181 SER A C 1
ATOM 1406 O O . SER A 1 181 ? -5.162 -1.943 -34.146 1.00 54.09 181 SER A O 1
ATOM 1408 N N . SER A 1 182 ? -5.308 -3.283 -32.372 1.00 50.06 182 SER A N 1
ATOM 1409 C CA . SER A 1 182 ? -6.429 -4.100 -32.829 1.00 50.06 182 SER A CA 1
ATOM 1410 C C . SER A 1 182 ? -7.614 -3.973 -31.874 1.00 50.06 182 SER A C 1
ATOM 1412 O O . SER A 1 182 ? -7.780 -4.794 -30.973 1.00 50.06 182 SER A O 1
ATOM 1414 N N . VAL A 1 183 ? -8.438 -2.952 -32.121 1.00 46.66 183 VAL A N 1
ATOM 1415 C CA . VAL A 1 183 ? -9.903 -3.006 -31.984 1.00 46.66 183 VAL A CA 1
ATOM 1416 C C . VAL A 1 183 ? -10.498 -2.372 -33.233 1.00 46.66 183 VAL A C 1
ATOM 1418 O O . VAL A 1 183 ? -10.023 -1.274 -33.600 1.00 46.66 183 VAL A O 1
#

pLDDT: mean 90.32, std 10.95, range [46.66, 98.62]

Foldseek 3Di:
DLVVLVVCVVVVHAAEEEDQQAPVVQVVCCVVCVVAPGRLSVCVVSNNQALQYEYEHCQPPDLVSLLVNVVRNYAYAYAPVCSVVVVRHDRPVVSSVVSVHHYDHRDDRNCPVADDDDDPPHFPWDFDFACPFVVFQADDDPVCPPDPNDVVSVVSCVPRNDPSRGQWTDGRNDTPPVPPPDD

InterPro domains:
  IPR006680 Amidohydrolase-related [PF01979] (5-107)
  IPR011059 Metal-dependent hydrolase, composite domain superfamily [SSF51338] (118-180)
  IPR032466 Metal-dependent hydrolase [SSF51556] (3-107)
  IPR051607 Metallo-dependent Hydrolases [PTHR11271] (1-107)